Protein AF-A0A0N5CZG4-F1 (afdb_monomer_lite)

pLDDT: mean 77.97, std 14.27, range [40.69, 94.0]

Secondary structure (DSSP, 8-state):
-HHHHHH-GGGS-TT-GGGEE--TT-SS-EE--HHHHHHHHHHHHHHHHHHHHHHHHHHHHHHHH-SS-HHHHHHHHHHHHHHHHHHHHHHHHHHHHHTT-HHHHHHHHHHHHHHHHHHHHHHHHHHHHHTT-TTTHHHH-SS--HHHHHHHHHHHHHHHHHHHHHHHHHHHHHHHHHHHHHHHHHHHHHHHHHHHHHHHHHHHHHHHHHHHHHHHHHHHHHHHHHHTTT-SSSHHHHHHHTTTT-

Sequence (246 aa):
MEVRELVGPERFDAQDSKFMMPFFWKKNPVPAVCSWGIVVCAIEWGFGVALLLLNSLHYIIILCSMTNGTIATVVCIITFLQLSVFFSQKVLFAIAIVEKHVFLLKQQMIFQYVTCVFLLLNAVFTLSADFGGYNEQYLFGENDPLFIRLAALISIIFIIVELYLRLMTKAVYTFMNESKRFRDALINSRWRYRKRVYFSYCSIMQRSLSTLTKLEVSKFSTLSDQSDKRNVTFLYQFFEDTINNS

Structure (mmCIF, N/CA/C/O backbone):
data_AF-A0A0N5CZG4-F1
#
_entry.id   AF-A0A0N5CZG4-F1
#
loop_
_atom_site.group_PDB
_atom_site.id
_atom_site.type_symbol
_atom_site.label_atom_id
_atom_site.label_alt_id
_atom_site.label_comp_id
_atom_site.label_asym_id
_atom_site.label_entity_id
_atom_site.label_seq_id
_atom_site.pdbx_PDB_ins_code
_atom_site.Cartn_x
_atom_site.Cartn_y
_atom_site.Cartn_z
_atom_site.occupancy
_atom_site.B_iso_or_equiv
_atom_site.auth_seq_id
_atom_site.auth_comp_id
_atom_site.auth_asym_id
_atom_site.auth_atom_id
_atom_site.pdbx_PDB_model_num
ATOM 1 N N . MET A 1 1 ? -26.139 -1.733 25.142 1.00 56.81 1 MET A N 1
ATOM 2 C CA . MET A 1 1 ? -27.052 -0.759 24.504 1.00 56.81 1 MET A CA 1
ATOM 3 C C . MET A 1 1 ? -26.372 0.592 24.292 1.00 56.81 1 MET A C 1
ATOM 5 O O . MET A 1 1 ? -26.249 0.966 23.140 1.00 56.81 1 MET A O 1
ATOM 9 N N . GLU A 1 2 ? -25.784 1.236 25.311 1.00 59.72 2 GLU A N 1
ATOM 10 C CA . GLU A 1 2 ? -25.103 2.548 25.146 1.00 59.72 2 GLU A CA 1
ATOM 11 C C . GLU A 1 2 ? -24.001 2.584 24.063 1.00 59.72 2 GLU A C 1
ATOM 13 O O . GLU A 1 2 ? -23.906 3.539 23.304 1.00 59.72 2 GLU A O 1
ATOM 18 N N . VAL A 1 3 ? -23.181 1.533 23.924 1.00 58.06 3 VAL A N 1
ATOM 19 C CA . VAL A 1 3 ? -22.158 1.461 22.854 1.00 58.06 3 VAL A CA 1
ATOM 20 C C . VAL A 1 3 ? -22.803 1.376 21.463 1.00 58.06 3 VAL A C 1
ATOM 22 O O . VAL A 1 3 ? -22.288 1.939 20.503 1.00 58.06 3 VAL A O 1
ATOM 25 N N . ARG A 1 4 ? -23.956 0.704 21.359 1.00 58.28 4 ARG A N 1
ATOM 26 C CA . ARG A 1 4 ? -24.720 0.566 20.110 1.00 58.28 4 ARG A CA 1
ATOM 27 C C . ARG A 1 4 ? -25.341 1.900 19.689 1.00 58.28 4 ARG A C 1
ATOM 29 O O . ARG A 1 4 ? -25.371 2.199 18.503 1.00 58.28 4 ARG A O 1
ATOM 36 N N . GLU A 1 5 ? -25.758 2.714 20.654 1.00 60.81 5 GLU A N 1
ATOM 37 C CA . GLU A 1 5 ? -26.248 4.082 20.434 1.00 60.81 5 GLU A CA 1
ATOM 38 C C . GLU A 1 5 ? -25.116 5.058 20.074 1.00 60.81 5 GLU A C 1
ATOM 40 O O . GLU A 1 5 ? -25.287 5.900 19.200 1.00 60.81 5 GLU A O 1
ATOM 45 N N . LEU A 1 6 ? -23.936 4.923 20.692 1.00 61.41 6 LEU A N 1
ATOM 46 C CA . LEU A 1 6 ? -22.777 5.794 20.437 1.00 61.41 6 LEU A CA 1
ATOM 47 C C . LEU A 1 6 ? -22.101 5.545 19.078 1.00 61.41 6 LEU A C 1
ATOM 49 O O . LEU A 1 6 ? -21.498 6.457 18.510 1.00 61.41 6 LEU A O 1
ATOM 53 N N . VAL A 1 7 ? -22.152 4.309 18.577 1.00 58.97 7 VAL A N 1
ATOM 54 C CA . VAL A 1 7 ? -21.478 3.894 17.333 1.00 58.97 7 VAL A CA 1
ATOM 55 C C . VAL A 1 7 ? -22.456 3.808 16.152 1.00 58.97 7 VAL A C 1
ATOM 57 O O . VAL A 1 7 ? -22.041 3.962 15.005 1.00 58.97 7 VAL A O 1
ATOM 60 N N . GLY A 1 8 ? -23.754 3.649 16.424 1.00 59.31 8 GLY A N 1
ATOM 61 C CA . GLY A 1 8 ? -24.804 3.465 15.425 1.00 59.31 8 GLY A CA 1
ATOM 62 C C . GLY A 1 8 ? -25.029 1.981 15.085 1.00 59.31 8 GLY A C 1
ATOM 63 O O . GLY A 1 8 ? -24.067 1.211 15.008 1.00 59.31 8 GLY A O 1
ATOM 64 N N . PRO A 1 9 ? -26.286 1.544 14.876 1.00 57.56 9 PRO A N 1
ATOM 65 C CA . PRO A 1 9 ? -26.628 0.132 14.684 1.00 57.56 9 PRO A CA 1
ATOM 66 C C . PRO A 1 9 ? -26.090 -0.461 13.370 1.00 57.56 9 PRO A C 1
ATOM 68 O O . PRO A 1 9 ? -25.741 -1.637 13.346 1.00 57.56 9 PRO A O 1
ATOM 71 N N . GLU A 1 10 ? -25.937 0.352 12.321 1.00 59.09 10 GLU A N 1
ATOM 72 C CA . GLU A 1 10 ? -25.464 -0.051 10.980 1.00 59.09 10 GLU A CA 1
ATOM 73 C C . GLU A 1 10 ? -23.978 -0.452 10.921 1.00 59.09 10 GLU A C 1
ATOM 75 O O . GLU A 1 10 ? -23.460 -0.886 9.893 1.00 59.09 10 GLU A O 1
ATOM 80 N N . ARG A 1 11 ? -23.236 -0.265 12.015 1.00 60.31 11 ARG A N 1
ATOM 81 C CA . ARG A 1 11 ? -21.801 -0.589 12.093 1.00 60.31 11 ARG A CA 1
ATOM 82 C C . ARG A 1 11 ? -21.520 -1.918 12.790 1.00 60.31 11 ARG A C 1
ATOM 84 O O . ARG A 1 11 ? -20.364 -2.309 12.889 1.00 60.31 11 ARG A O 1
ATOM 91 N N . PHE A 1 12 ? -22.568 -2.600 13.254 1.00 57.16 12 PHE A N 1
ATOM 92 C CA . PHE A 1 12 ? -22.492 -3.928 13.868 1.00 57.16 12 PHE A CA 1
ATOM 93 C C . PHE A 1 12 ? -22.825 -5.064 12.898 1.00 57.16 12 PHE A C 1
ATOM 95 O O . PHE A 1 12 ? -22.719 -6.226 13.288 1.00 57.16 12 PHE A O 1
ATOM 102 N N . ASP A 1 13 ? -23.227 -4.754 11.663 1.00 64.38 13 ASP A N 1
ATOM 103 C CA . ASP A 1 13 ? -23.462 -5.781 10.658 1.00 64.38 13 ASP A CA 1
ATOM 104 C C . ASP A 1 13 ? -22.128 -6.250 10.068 1.00 64.38 13 ASP A C 1
ATOM 106 O O . ASP A 1 13 ? -21.472 -5.553 9.289 1.00 64.38 13 ASP A O 1
ATOM 110 N N . ALA A 1 14 ? -21.712 -7.446 10.482 1.00 61.50 14 ALA A N 1
ATOM 111 C CA . ALA A 1 14 ? -20.505 -8.093 9.992 1.00 61.50 14 ALA A CA 1
ATOM 112 C C . ALA A 1 14 ? -20.615 -8.510 8.518 1.00 61.50 14 ALA A C 1
ATOM 114 O O . ALA A 1 14 ? -19.590 -8.860 7.940 1.00 61.50 14 ALA A O 1
ATOM 115 N N . GLN A 1 15 ? -21.814 -8.486 7.919 1.00 67.06 15 GLN A N 1
ATOM 116 C CA . GLN A 1 15 ? -22.037 -8.775 6.501 1.00 67.06 15 GLN A CA 1
ATOM 117 C C . GLN A 1 15 ? -22.067 -7.530 5.614 1.00 67.06 15 GLN A C 1
ATOM 119 O O . GLN A 1 15 ? -22.241 -7.653 4.400 1.00 67.06 15 GLN A O 1
ATOM 124 N N . ASP A 1 16 ? -21.859 -6.338 6.178 1.00 72.44 16 ASP A N 1
ATOM 125 C CA . ASP A 1 16 ? -21.834 -5.126 5.374 1.00 72.44 16 ASP A CA 1
ATOM 126 C C . ASP A 1 16 ? -20.696 -5.189 4.339 1.00 72.44 16 ASP A C 1
ATOM 128 O O . ASP A 1 16 ? -19.520 -5.392 4.662 1.00 72.44 16 ASP A O 1
ATOM 132 N N . SER A 1 17 ? -21.065 -4.971 3.076 1.00 71.50 17 SER A N 1
ATOM 133 C CA . SER A 1 17 ? -20.173 -4.911 1.917 1.00 71.50 17 SER A CA 1
ATOM 134 C C . SER A 1 17 ? -18.945 -4.014 2.123 1.00 71.50 17 SER A C 1
ATOM 136 O O . SER A 1 17 ? -17.887 -4.284 1.556 1.00 71.50 17 SER A O 1
ATOM 138 N N . LYS A 1 18 ? -19.033 -2.985 2.979 1.00 73.88 18 LYS A N 1
ATOM 139 C CA . LYS A 1 18 ? -17.911 -2.077 3.284 1.00 73.88 18 LYS A CA 1
ATOM 140 C C . LYS A 1 18 ? -16.741 -2.742 4.019 1.00 73.88 18 LYS A C 1
ATOM 142 O O . LYS A 1 18 ? -15.624 -2.227 3.972 1.00 73.88 18 LYS A O 1
ATOM 147 N N . PHE A 1 19 ? -16.990 -3.855 4.709 1.00 71.81 19 PHE A N 1
ATOM 148 C CA . PHE A 1 19 ? -15.975 -4.631 5.432 1.00 71.81 19 PHE A CA 1
ATOM 149 C C . PHE A 1 19 ? -15.540 -5.882 4.674 1.00 71.81 19 PHE A C 1
ATOM 151 O O . PHE A 1 19 ? -14.740 -6.666 5.184 1.00 71.81 19 PHE A O 1
ATOM 158 N N . MET A 1 20 ? -16.060 -6.069 3.466 1.00 79.62 20 MET A N 1
ATOM 159 C CA . MET A 1 20 ? -15.845 -7.253 2.661 1.00 79.62 20 MET A CA 1
ATOM 160 C C . MET A 1 20 ? -14.803 -6.997 1.579 1.00 79.62 20 MET A C 1
ATOM 162 O O . MET A 1 20 ? -14.865 -6.024 0.831 1.00 79.62 20 MET A O 1
ATOM 166 N N . MET A 1 21 ? -13.834 -7.901 1.495 1.00 77.75 21 MET A N 1
ATOM 167 C CA . MET A 1 21 ? -12.797 -7.906 0.474 1.00 77.75 21 MET A CA 1
ATOM 168 C C . MET A 1 21 ? -13.253 -8.717 -0.745 1.00 77.75 21 MET A C 1
ATOM 170 O O . MET A 1 21 ? -13.592 -9.899 -0.590 1.00 77.75 21 MET A O 1
ATOM 174 N N . PRO A 1 22 ? -13.257 -8.122 -1.952 1.00 76.12 22 PRO A N 1
ATOM 175 C CA . PRO A 1 22 ? -13.669 -8.811 -3.167 1.00 76.12 22 PRO A CA 1
ATOM 176 C C . PRO A 1 22 ? -12.524 -9.674 -3.703 1.00 76.12 22 PRO A C 1
ATOM 178 O O . PRO A 1 22 ? -11.611 -9.172 -4.347 1.00 76.12 22 PRO A O 1
ATOM 181 N N . PHE A 1 23 ? -12.564 -10.981 -3.453 1.00 79.31 23 PHE A N 1
ATOM 182 C CA . PHE A 1 23 ? -11.613 -11.925 -4.042 1.00 79.31 23 PHE A CA 1
ATOM 183 C C . PHE A 1 23 ? -12.178 -12.519 -5.328 1.00 79.31 23 PHE A C 1
ATOM 185 O O . PHE A 1 23 ? -13.185 -13.218 -5.283 1.00 79.31 23 PHE A O 1
ATOM 192 N N . PHE A 1 24 ? -11.504 -12.321 -6.463 1.00 76.62 24 PHE A N 1
ATOM 193 C CA . PHE A 1 24 ? -11.981 -12.840 -7.754 1.00 76.62 24 PHE A CA 1
ATOM 194 C C . PHE A 1 24 ? -12.090 -14.373 -7.807 1.00 76.62 24 PHE A C 1
ATOM 196 O O . PHE A 1 24 ? -12.881 -14.911 -8.573 1.00 76.62 24 PHE A O 1
ATOM 203 N N . TRP A 1 25 ? -11.320 -15.084 -6.979 1.00 75.75 25 TRP A N 1
ATOM 204 C CA . TRP A 1 25 ? -11.293 -16.550 -6.931 1.00 75.75 25 TRP A CA 1
ATOM 205 C C . TRP A 1 25 ? -12.166 -17.161 -5.823 1.00 75.75 25 TRP A C 1
ATOM 207 O O . TRP A 1 25 ? -12.147 -18.378 -5.631 1.00 75.75 25 TRP A O 1
ATOM 217 N N . LYS A 1 26 ? -12.918 -16.355 -5.058 1.00 78.75 26 LYS A N 1
ATOM 218 C CA . LYS A 1 26 ? -13.853 -16.856 -4.037 1.00 78.75 26 LYS A CA 1
ATOM 219 C C . LYS A 1 26 ? -15.259 -16.335 -4.291 1.00 78.75 26 LYS A C 1
ATOM 221 O O . LYS A 1 26 ? -15.471 -15.148 -4.483 1.00 78.75 26 LYS A O 1
ATOM 226 N N . LYS A 1 27 ? -16.234 -17.244 -4.204 1.00 73.88 27 LYS A N 1
ATOM 227 C CA . LYS A 1 27 ? -17.659 -16.925 -4.372 1.00 73.88 27 LYS A CA 1
ATOM 228 C C . LYS A 1 27 ? -18.223 -16.104 -3.205 1.00 73.88 27 LYS A C 1
ATOM 230 O O . LYS A 1 27 ? -19.146 -15.327 -3.402 1.00 73.88 27 LYS A O 1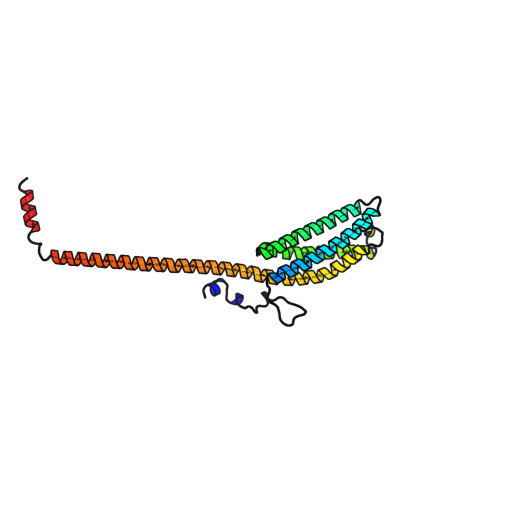
ATOM 235 N N . ASN A 1 28 ? -17.646 -16.269 -2.012 1.00 77.19 28 ASN A N 1
ATOM 236 C CA . ASN A 1 28 ? -18.038 -15.539 -0.811 1.00 77.19 28 ASN A CA 1
ATOM 237 C C . ASN A 1 28 ? -16.989 -14.473 -0.468 1.00 77.19 28 ASN A C 1
ATOM 239 O O . ASN A 1 28 ? -15.791 -14.788 -0.477 1.00 77.19 28 ASN A O 1
ATOM 243 N N . PRO A 1 29 ? -17.415 -13.246 -0.125 1.00 72.94 29 PRO A N 1
ATOM 244 C CA . PRO A 1 29 ? -16.505 -12.209 0.326 1.00 72.94 29 PRO A CA 1
ATOM 245 C C . PRO A 1 29 ? -15.834 -12.595 1.649 1.00 72.94 29 PRO A C 1
ATOM 247 O O . PRO A 1 29 ? -16.418 -13.277 2.492 1.00 72.94 29 PRO A O 1
ATOM 250 N N . VAL A 1 30 ? -14.590 -12.155 1.827 1.00 80.25 30 VAL A N 1
ATOM 251 C CA . VAL A 1 30 ? -13.806 -12.409 3.045 1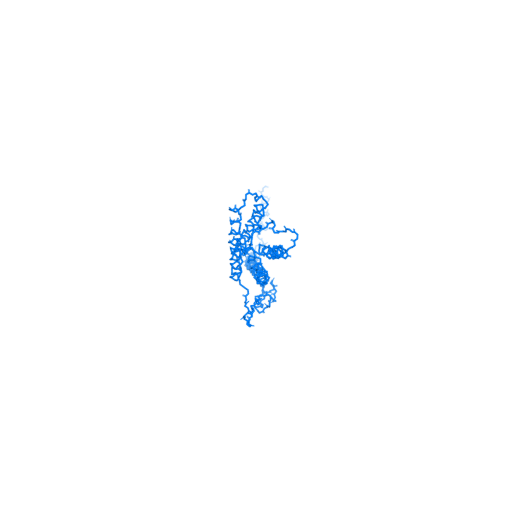.00 80.25 30 VAL A CA 1
ATOM 252 C C . VAL A 1 30 ? -13.766 -11.123 3.872 1.00 80.25 30 VAL A C 1
ATOM 254 O O . VAL A 1 30 ? -13.566 -10.054 3.295 1.00 80.25 30 VAL A O 1
ATOM 257 N N . PRO A 1 31 ? -13.921 -11.184 5.204 1.00 80.38 31 PRO A N 1
ATOM 258 C CA . PRO A 1 31 ? -13.852 -9.993 6.038 1.00 80.38 31 PRO A CA 1
ATOM 259 C C . PRO A 1 31 ? -12.454 -9.362 6.007 1.00 80.38 31 PRO A C 1
ATOM 261 O O . PRO A 1 31 ? -11.429 -10.052 6.063 1.00 80.38 31 PRO A O 1
ATOM 264 N N . ALA A 1 32 ? -12.417 -8.034 5.952 1.00 80.62 32 ALA A N 1
ATOM 265 C CA . ALA A 1 32 ? -11.194 -7.255 6.028 1.00 80.62 32 ALA A CA 1
ATOM 266 C C . ALA A 1 32 ? -10.564 -7.389 7.421 1.00 80.62 32 ALA A C 1
ATOM 268 O O . ALA A 1 32 ? -11.199 -7.134 8.441 1.00 80.62 32 ALA A O 1
ATOM 269 N N . VAL A 1 33 ? -9.286 -7.764 7.461 1.00 81.44 33 VAL A N 1
ATOM 270 C CA . VAL A 1 33 ? -8.493 -7.875 8.692 1.00 81.44 33 VAL A CA 1
ATOM 271 C C . VAL A 1 33 ? -7.112 -7.263 8.485 1.00 81.44 33 VAL A C 1
ATOM 273 O O . VAL A 1 33 ? -6.624 -7.167 7.360 1.00 81.44 33 VAL A O 1
ATOM 276 N N . CYS A 1 34 ? -6.451 -6.858 9.573 1.00 81.25 34 CYS A N 1
ATOM 277 C CA . CYS A 1 34 ? -5.123 -6.237 9.506 1.00 81.25 34 CYS A CA 1
ATOM 278 C C . CYS A 1 34 ? -4.061 -7.147 8.863 1.00 81.25 34 CYS A C 1
ATOM 280 O O . CYS A 1 34 ? -3.153 -6.639 8.211 1.00 81.25 34 CYS A O 1
ATOM 282 N N . SER A 1 35 ? -4.184 -8.474 8.995 1.00 86.50 35 SER A N 1
ATOM 283 C CA . SER A 1 35 ? -3.263 -9.427 8.361 1.00 86.50 35 SER A CA 1
ATOM 284 C C . SER A 1 35 ? -3.273 -9.316 6.836 1.00 86.50 35 SER A C 1
ATOM 286 O O . SER A 1 35 ? -2.213 -9.399 6.222 1.00 86.50 35 SER A O 1
ATOM 288 N N . TRP A 1 36 ? -4.425 -9.030 6.221 1.00 87.06 36 TRP A N 1
ATOM 289 C CA . TRP A 1 36 ? -4.494 -8.769 4.782 1.00 87.06 36 TRP A CA 1
ATOM 290 C C . TRP A 1 36 ? -3.723 -7.513 4.383 1.00 87.06 36 TRP A C 1
ATOM 292 O O . TRP A 1 36 ? -3.089 -7.513 3.335 1.00 87.06 36 TRP A O 1
ATOM 302 N N . GLY A 1 37 ? -3.700 -6.476 5.226 1.00 86.81 37 GLY A N 1
ATOM 303 C CA . GLY A 1 37 ? -2.865 -5.295 4.990 1.00 86.81 37 GLY A CA 1
ATOM 304 C C . GLY A 1 37 ? -1.373 -5.637 4.913 1.00 86.81 37 GLY A C 1
ATOM 305 O O . GLY A 1 37 ? -0.670 -5.114 4.053 1.00 86.81 37 GLY A O 1
ATOM 306 N N . ILE A 1 38 ? -0.899 -6.557 5.762 1.00 90.69 38 ILE A N 1
ATOM 307 C CA . ILE A 1 38 ? 0.497 -7.030 5.746 1.00 90.69 38 ILE A CA 1
ATOM 308 C C . ILE A 1 38 ? 0.779 -7.815 4.463 1.00 90.69 38 ILE A C 1
ATOM 310 O O . ILE A 1 38 ? 1.814 -7.608 3.837 1.00 90.69 38 ILE A O 1
ATOM 314 N N . VAL A 1 39 ? -0.152 -8.677 4.042 1.00 91.12 39 VAL A N 1
ATOM 315 C CA . VAL A 1 39 ? -0.029 -9.432 2.785 1.00 91.12 39 VAL A CA 1
ATOM 316 C C . VAL A 1 39 ? 0.053 -8.486 1.587 1.00 91.12 39 VAL A C 1
ATOM 318 O O . VAL A 1 39 ? 0.940 -8.647 0.754 1.00 91.12 39 VAL A O 1
ATOM 321 N N . VAL A 1 40 ? -0.814 -7.470 1.525 1.00 91.12 40 VAL A N 1
ATOM 322 C CA . VAL A 1 40 ? -0.758 -6.435 0.481 1.00 91.12 40 VAL A CA 1
ATOM 323 C C . VAL A 1 40 ? 0.605 -5.740 0.499 1.00 91.12 40 VAL A C 1
ATOM 325 O O . VAL A 1 40 ? 1.271 -5.685 -0.530 1.00 91.12 40 VAL A O 1
ATOM 328 N N . CYS A 1 41 ? 1.070 -5.300 1.673 1.00 91.88 41 CYS A N 1
ATOM 329 C CA . CYS A 1 41 ? 2.384 -4.672 1.821 1.00 91.88 41 CYS A CA 1
ATOM 330 C C . CYS A 1 41 ? 3.528 -5.574 1.327 1.00 91.88 41 CYS A C 1
ATOM 332 O O . CYS A 1 41 ? 4.456 -5.084 0.688 1.00 91.88 41 CYS A O 1
ATOM 334 N N . ALA A 1 42 ? 3.473 -6.878 1.608 1.00 92.88 42 ALA A N 1
ATOM 335 C CA . ALA A 1 42 ? 4.495 -7.836 1.197 1.00 92.88 42 ALA A CA 1
ATOM 336 C C . ALA A 1 42 ? 4.523 -8.045 -0.325 1.00 92.88 42 ALA A C 1
ATOM 338 O O . ALA A 1 42 ? 5.605 -8.105 -0.908 1.00 92.88 42 ALA A O 1
ATOM 339 N N . ILE A 1 43 ? 3.354 -8.108 -0.975 1.00 92.69 43 ILE A N 1
ATOM 340 C CA . ILE A 1 43 ? 3.251 -8.216 -2.440 1.00 92.69 43 ILE A CA 1
ATOM 341 C C . ILE A 1 43 ? 3.853 -6.973 -3.103 1.00 92.69 43 ILE A C 1
ATOM 343 O O . ILE A 1 43 ? 4.687 -7.088 -4.001 1.00 92.69 43 ILE A O 1
ATOM 347 N N . GLU A 1 44 ? 3.478 -5.783 -2.630 1.00 91.94 44 GLU A N 1
ATOM 348 C CA . GLU A 1 44 ? 3.994 -4.519 -3.163 1.00 91.94 44 GLU A CA 1
ATOM 349 C C . GLU A 1 44 ? 5.502 -4.369 -2.935 1.00 91.94 44 GLU A C 1
ATOM 351 O O . GLU A 1 44 ? 6.225 -3.870 -3.798 1.00 91.94 44 GLU A O 1
ATOM 356 N N . TRP A 1 45 ? 5.991 -4.808 -1.773 1.00 94.00 45 TRP A N 1
ATOM 357 C CA . TRP A 1 45 ? 7.417 -4.813 -1.468 1.00 94.00 45 TRP A CA 1
ATOM 358 C C . TRP A 1 45 ? 8.183 -5.768 -2.390 1.00 94.00 45 TRP A C 1
ATOM 360 O O . TRP A 1 45 ? 9.201 -5.374 -2.956 1.00 94.00 45 TRP A O 1
ATOM 370 N N . GLY A 1 46 ? 7.664 -6.981 -2.610 1.00 92.62 46 GLY A N 1
ATOM 371 C CA . GLY A 1 46 ? 8.255 -7.958 -3.528 1.00 92.62 46 GLY A CA 1
ATOM 372 C C . GLY A 1 46 ? 8.346 -7.438 -4.963 1.00 92.62 46 GLY A C 1
ATOM 373 O O . GLY A 1 46 ? 9.367 -7.618 -5.626 1.00 92.62 46 GLY A O 1
ATOM 374 N N . PHE A 1 47 ? 7.326 -6.713 -5.421 1.00 90.81 47 PHE A N 1
ATOM 375 C CA . PHE A 1 47 ? 7.371 -6.041 -6.716 1.00 90.81 47 PHE A CA 1
ATOM 376 C C . PHE A 1 47 ? 8.447 -4.948 -6.782 1.00 90.81 47 PHE A C 1
ATOM 378 O O . PHE A 1 47 ? 9.208 -4.885 -7.749 1.00 90.81 47 PHE A O 1
ATOM 385 N N . GLY A 1 48 ? 8.561 -4.122 -5.738 1.00 90.31 48 GLY A N 1
ATOM 386 C CA . GLY A 1 48 ? 9.626 -3.122 -5.643 1.00 90.31 48 GLY A CA 1
ATOM 387 C C . GLY A 1 48 ? 11.021 -3.743 -5.727 1.00 90.31 48 GLY A C 1
ATOM 388 O O . GLY A 1 48 ? 11.892 -3.205 -6.408 1.00 90.31 48 GLY A O 1
ATOM 389 N N . VAL A 1 49 ? 11.227 -4.903 -5.092 1.00 92.75 49 VAL A N 1
ATOM 390 C CA . VAL A 1 49 ? 12.491 -5.656 -5.175 1.00 92.75 49 VAL A CA 1
ATOM 391 C C . VAL A 1 49 ? 12.748 -6.155 -6.596 1.00 92.75 49 VAL A C 1
ATOM 393 O O . VAL A 1 49 ? 13.861 -6.004 -7.095 1.00 92.75 49 VAL A O 1
ATOM 396 N N . ALA A 1 50 ? 11.734 -6.692 -7.280 1.00 91.06 50 ALA A N 1
ATOM 39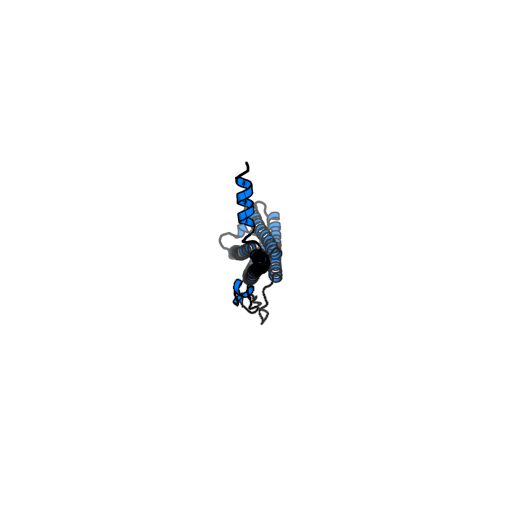7 C CA . ALA A 1 50 ? 11.875 -7.135 -8.667 1.00 91.06 50 ALA A CA 1
ATOM 398 C C . ALA A 1 50 ? 12.271 -5.978 -9.604 1.00 91.06 50 ALA A C 1
ATOM 400 O O . ALA A 1 50 ? 13.196 -6.123 -10.405 1.00 91.06 50 ALA A O 1
ATOM 401 N N . LEU A 1 51 ? 11.634 -4.808 -9.466 1.00 89.06 51 LEU A N 1
ATOM 402 C CA . LEU A 1 51 ? 12.005 -3.616 -10.234 1.00 89.06 51 LEU A CA 1
ATOM 403 C C . LEU A 1 51 ? 13.405 -3.107 -9.894 1.00 89.06 51 LEU A C 1
ATOM 405 O O . LEU A 1 51 ? 14.130 -2.687 -10.795 1.00 89.06 51 LEU A O 1
ATOM 409 N N . LEU A 1 52 ? 13.798 -3.138 -8.620 1.00 90.75 52 LEU A N 1
ATOM 410 C CA . LEU A 1 52 ? 15.145 -2.756 -8.203 1.00 90.75 52 LEU A CA 1
ATOM 411 C C . LEU A 1 52 ? 16.198 -3.660 -8.858 1.00 90.75 52 LEU A C 1
ATOM 413 O O . LEU A 1 52 ? 17.193 -3.160 -9.381 1.00 90.75 52 LEU A O 1
ATOM 417 N N . LEU A 1 53 ? 15.966 -4.975 -8.878 1.00 90.62 53 LEU A N 1
ATOM 418 C CA . LEU A 1 53 ? 16.867 -5.938 -9.515 1.00 90.62 53 LEU A CA 1
ATOM 419 C C . LEU A 1 53 ? 16.994 -5.691 -11.023 1.00 90.62 53 LEU A C 1
ATOM 421 O O . LEU A 1 53 ? 18.106 -5.608 -11.533 1.00 90.62 53 LEU A O 1
ATOM 425 N N . LEU A 1 54 ? 15.880 -5.509 -11.733 1.00 88.88 54 LEU A N 1
ATOM 426 C CA . LEU A 1 54 ? 15.913 -5.269 -13.180 1.00 88.88 54 LEU A CA 1
ATOM 427 C C . LEU A 1 54 ? 16.597 -3.947 -13.543 1.00 88.88 54 LEU A C 1
ATOM 429 O O . LEU A 1 54 ? 17.442 -3.925 -14.435 1.00 88.88 54 LEU A O 1
ATOM 433 N N . ASN A 1 55 ? 16.281 -2.861 -12.829 1.00 86.69 55 ASN A N 1
ATOM 434 C CA . ASN A 1 55 ? 16.911 -1.561 -13.071 1.00 86.69 55 ASN A CA 1
ATOM 435 C C . ASN A 1 55 ? 18.404 -1.581 -12.720 1.00 86.69 55 ASN A C 1
ATOM 437 O O . ASN A 1 55 ? 19.216 -1.058 -13.477 1.00 86.69 55 ASN A O 1
ATOM 441 N N . SER A 1 56 ? 18.789 -2.212 -11.607 1.00 86.94 56 SER A N 1
ATOM 442 C CA . SER A 1 56 ? 20.203 -2.309 -11.221 1.00 86.94 56 SER A CA 1
ATOM 443 C C . SER A 1 56 ? 21.026 -3.111 -12.227 1.00 86.94 56 SER A C 1
ATOM 445 O O . SER A 1 56 ? 22.081 -2.636 -12.639 1.00 86.94 56 SER A O 1
ATOM 447 N N . LEU A 1 57 ? 20.532 -4.265 -12.690 1.00 87.88 57 LEU A N 1
ATOM 448 C CA . LEU A 1 57 ? 21.203 -5.045 -13.734 1.00 87.88 57 LEU A CA 1
ATOM 449 C C . LEU A 1 57 ? 21.357 -4.240 -15.027 1.00 87.88 57 LEU A C 1
ATOM 451 O O . LEU A 1 57 ? 22.445 -4.210 -15.601 1.00 87.88 57 LEU A O 1
ATOM 455 N N . HIS A 1 58 ? 20.298 -3.542 -15.447 1.00 86.06 58 HIS A N 1
ATOM 456 C CA . HIS A 1 58 ? 20.327 -2.705 -16.644 1.00 86.06 58 HIS A CA 1
ATOM 457 C C . HIS A 1 58 ? 21.390 -1.601 -16.561 1.00 86.06 58 HIS A C 1
ATOM 459 O O . HIS A 1 58 ? 22.246 -1.488 -17.439 1.00 86.06 58 HIS A O 1
ATOM 465 N N . TYR A 1 59 ? 21.385 -0.814 -15.481 1.00 83.50 59 TYR A N 1
ATOM 466 C CA . TYR A 1 59 ? 22.320 0.302 -15.344 1.00 83.50 59 TYR A CA 1
ATOM 467 C C . TYR A 1 59 ? 23.763 -0.144 -15.092 1.00 83.50 59 TYR A C 1
ATOM 469 O O . TYR A 1 59 ? 24.672 0.548 -15.540 1.00 83.50 59 TYR A O 1
ATOM 477 N N . ILE A 1 60 ? 24.005 -1.292 -14.446 1.00 84.00 60 ILE A N 1
ATOM 478 C CA . ILE A 1 60 ? 25.364 -1.846 -14.305 1.00 84.00 60 ILE A CA 1
ATOM 479 C C . ILE A 1 60 ? 25.950 -2.176 -15.683 1.00 84.00 60 ILE A C 1
ATOM 481 O O . ILE A 1 60 ? 27.073 -1.772 -15.980 1.00 84.00 60 ILE A O 1
ATOM 485 N N . ILE A 1 61 ? 25.183 -2.858 -16.541 1.00 83.19 61 ILE A N 1
ATOM 486 C CA . ILE A 1 61 ? 25.634 -3.230 -17.891 1.00 83.19 61 ILE A CA 1
ATOM 487 C C . ILE A 1 61 ? 25.951 -1.975 -18.717 1.00 83.19 61 ILE A C 1
ATOM 489 O O . ILE A 1 61 ? 26.996 -1.908 -19.366 1.00 83.19 61 ILE A O 1
ATOM 493 N N . ILE A 1 62 ? 25.090 -0.957 -18.651 1.00 79.12 62 ILE A N 1
ATOM 494 C CA . ILE A 1 62 ? 25.288 0.296 -19.391 1.00 79.12 62 ILE A CA 1
ATOM 495 C C . ILE A 1 62 ? 26.478 1.097 -18.868 1.00 79.12 62 ILE A C 1
ATOM 497 O O . ILE A 1 62 ? 27.301 1.545 -19.665 1.00 79.12 62 ILE A O 1
ATOM 501 N N . LEU A 1 63 ? 26.607 1.266 -17.550 1.00 77.88 63 LEU A N 1
ATOM 502 C CA . LEU A 1 63 ? 27.706 2.037 -16.960 1.00 77.88 63 LEU A CA 1
ATOM 503 C C . LEU A 1 63 ? 29.071 1.392 -17.228 1.00 77.88 63 LEU A C 1
ATOM 505 O O . LEU A 1 63 ? 30.051 2.110 -17.403 1.00 77.88 63 LEU A O 1
ATOM 509 N N . CYS A 1 64 ? 29.142 0.062 -17.317 1.00 77.81 64 CYS A N 1
ATOM 510 C CA . CYS A 1 64 ? 30.364 -0.636 -17.719 1.00 77.81 64 CYS A CA 1
ATOM 511 C C . CYS A 1 64 ? 30.685 -0.498 -19.218 1.00 77.81 64 CYS A C 1
ATOM 513 O O . CYS A 1 64 ? 31.841 -0.665 -19.600 1.00 77.81 64 CYS A O 1
ATOM 515 N N . SER A 1 65 ? 29.691 -0.214 -20.065 1.00 73.06 65 SER A N 1
ATOM 516 C CA . SER A 1 65 ? 29.842 -0.197 -21.525 1.00 73.06 65 SER A CA 1
ATOM 517 C C . SER A 1 65 ? 30.044 1.200 -22.127 1.00 73.06 65 SER A C 1
ATOM 519 O O . SER A 1 65 ? 30.438 1.285 -23.290 1.00 73.06 65 SER A O 1
ATOM 521 N N . MET A 1 66 ? 29.753 2.289 -21.404 1.00 66.38 66 MET A N 1
ATOM 522 C CA . MET A 1 66 ? 29.732 3.645 -21.976 1.00 66.38 66 MET A CA 1
ATOM 523 C C . MET A 1 66 ? 30.877 4.542 -21.491 1.00 66.38 66 MET A C 1
ATOM 525 O O . MET A 1 66 ? 31.117 4.679 -20.297 1.00 66.38 66 MET A O 1
ATOM 529 N N . THR A 1 67 ? 31.526 5.241 -22.428 1.00 60.19 67 THR A N 1
ATOM 530 C CA . THR A 1 67 ? 32.636 6.180 -22.168 1.00 60.19 67 THR A CA 1
ATOM 531 C C . THR A 1 67 ? 32.180 7.599 -21.789 1.00 60.19 67 THR A C 1
ATOM 533 O O . THR A 1 67 ? 32.884 8.266 -21.044 1.00 60.19 67 THR A O 1
ATOM 536 N N . ASN A 1 68 ? 31.000 8.055 -22.242 1.00 63.88 68 ASN A N 1
ATOM 537 C CA . ASN A 1 68 ? 30.437 9.396 -21.974 1.00 63.88 68 ASN A CA 1
ATOM 538 C C . ASN A 1 68 ? 28.960 9.315 -21.521 1.00 63.88 68 ASN A C 1
ATOM 540 O O . ASN A 1 68 ? 28.053 9.782 -22.205 1.00 63.88 68 ASN A O 1
ATOM 544 N N . GLY A 1 69 ? 28.707 8.682 -20.372 1.00 64.19 69 GLY A N 1
ATOM 545 C CA . GLY A 1 69 ? 27.361 8.321 -19.894 1.00 64.19 69 GLY A CA 1
ATOM 546 C C . GLY A 1 69 ? 26.687 9.298 -18.917 1.00 64.19 69 GLY A C 1
ATOM 547 O O . GLY A 1 69 ? 25.958 8.846 -18.032 1.00 64.19 69 GLY A O 1
ATOM 548 N N . THR A 1 70 ? 26.921 10.613 -19.003 1.00 74.81 70 THR A N 1
ATOM 549 C CA . THR A 1 70 ? 26.408 11.577 -18.000 1.00 74.81 70 THR A CA 1
ATOM 550 C C . THR A 1 70 ? 24.880 11.572 -17.887 1.00 74.81 70 THR A C 1
ATOM 552 O O . THR A 1 70 ? 24.355 11.556 -16.776 1.00 74.81 70 THR A O 1
ATOM 555 N N . ILE A 1 71 ? 24.157 11.501 -19.008 1.00 77.31 71 ILE A N 1
ATOM 556 C CA . ILE A 1 71 ? 22.683 11.491 -19.025 1.00 77.31 71 ILE A CA 1
ATOM 557 C C . ILE A 1 71 ? 22.123 10.180 -18.453 1.00 77.31 71 ILE A C 1
ATOM 559 O O . ILE A 1 71 ? 21.293 10.224 -17.547 1.00 77.31 71 ILE A O 1
ATOM 563 N N . ALA A 1 72 ? 22.635 9.022 -18.881 1.00 77.06 72 ALA A N 1
ATOM 564 C CA . ALA A 1 72 ? 22.226 7.722 -18.340 1.00 77.06 72 ALA A CA 1
ATOM 565 C C . ALA A 1 72 ? 22.508 7.604 -16.828 1.00 77.06 72 ALA A C 1
ATOM 567 O O . ALA A 1 72 ? 21.706 7.041 -16.084 1.00 77.06 72 ALA A O 1
ATOM 568 N N . THR A 1 73 ? 23.606 8.199 -16.348 1.00 80.62 73 THR A N 1
ATOM 569 C CA . THR A 1 73 ? 23.936 8.253 -14.913 1.00 80.62 73 THR A CA 1
ATOM 570 C C . THR A 1 73 ? 22.929 9.101 -14.132 1.00 80.62 73 THR A C 1
ATOM 572 O O . THR A 1 73 ? 22.503 8.707 -13.048 1.00 80.62 73 THR A O 1
ATOM 575 N N . VAL A 1 74 ? 22.494 10.240 -14.680 1.00 84.25 74 VAL A N 1
ATOM 576 C CA . VAL A 1 74 ? 21.458 11.079 -14.052 1.00 84.25 74 VAL A CA 1
ATOM 577 C C . VAL A 1 74 ? 20.123 10.333 -13.977 1.00 84.25 74 VAL A C 1
ATOM 579 O O . VAL A 1 74 ? 19.502 10.307 -12.914 1.00 84.25 74 VAL A O 1
ATOM 582 N N . VAL A 1 75 ? 19.702 9.671 -15.059 1.00 83.75 75 VAL A N 1
ATOM 583 C CA . VAL A 1 75 ? 18.465 8.866 -15.078 1.00 83.75 75 VAL A CA 1
ATOM 584 C C . VAL A 1 75 ? 18.556 7.702 -14.080 1.00 83.75 75 VAL A C 1
ATOM 586 O O . VAL A 1 75 ? 17.619 7.455 -13.319 1.00 83.75 75 VAL A O 1
ATOM 589 N N . CYS A 1 76 ? 19.711 7.043 -13.993 1.00 85.50 76 CYS A N 1
ATOM 590 C CA . CYS A 1 76 ? 20.004 6.016 -12.995 1.00 85.50 76 CYS A CA 1
ATOM 591 C C . CYS A 1 76 ? 19.827 6.540 -11.554 1.00 85.50 76 CYS A C 1
ATOM 593 O O . CYS A 1 76 ? 19.098 5.948 -10.758 1.00 85.50 76 CYS A O 1
ATOM 595 N N . ILE A 1 77 ? 20.396 7.703 -11.221 1.00 88.38 77 ILE A N 1
ATOM 596 C CA . ILE A 1 77 ? 20.242 8.308 -9.886 1.00 88.38 77 ILE A CA 1
ATOM 597 C C . ILE A 1 77 ? 18.772 8.638 -9.589 1.00 88.38 77 ILE A C 1
ATOM 599 O O . ILE A 1 77 ? 18.287 8.346 -8.494 1.00 88.38 77 ILE A O 1
ATOM 603 N N . ILE A 1 78 ? 18.047 9.211 -10.555 1.00 89.50 78 ILE A N 1
ATOM 604 C CA . ILE A 1 78 ? 16.625 9.555 -10.394 1.00 89.50 78 ILE A CA 1
ATOM 605 C C . ILE A 1 78 ? 15.781 8.295 -10.164 1.00 89.50 78 ILE A C 1
ATOM 607 O O . ILE A 1 78 ? 14.943 8.273 -9.260 1.00 89.50 78 ILE A O 1
ATOM 611 N N . THR A 1 79 ? 16.015 7.227 -10.930 1.00 87.06 79 THR A N 1
ATOM 612 C CA . THR A 1 79 ? 15.276 5.962 -10.777 1.00 87.06 79 THR A CA 1
ATOM 613 C C . THR A 1 79 ? 15.566 5.282 -9.437 1.00 87.06 79 THR A C 1
ATOM 615 O O . THR A 1 79 ? 14.631 4.835 -8.765 1.00 87.06 79 THR A O 1
ATOM 618 N N . PHE A 1 80 ? 16.818 5.275 -8.970 1.00 90.31 80 PHE A N 1
ATOM 619 C CA . PHE A 1 80 ? 17.149 4.776 -7.631 1.00 90.31 80 PHE A CA 1
ATOM 620 C C . PHE A 1 80 ? 16.553 5.635 -6.512 1.00 90.31 80 PHE A C 1
ATOM 622 O O . PHE A 1 80 ? 16.078 5.088 -5.513 1.00 90.31 80 PHE A O 1
ATOM 629 N N . LEU A 1 81 ? 16.510 6.960 -6.676 1.00 92.50 81 LEU A N 1
ATOM 630 C CA . LEU A 1 81 ? 15.838 7.853 -5.731 1.00 92.50 81 LEU A CA 1
ATOM 631 C C . LEU A 1 81 ? 14.334 7.549 -5.661 1.00 92.50 81 LEU A C 1
ATOM 633 O O . LEU A 1 81 ? 13.784 7.427 -4.565 1.00 92.50 81 LEU A O 1
ATOM 637 N N . GLN A 1 82 ? 13.681 7.359 -6.810 1.00 91.19 82 GLN A N 1
ATOM 638 C CA . GLN A 1 82 ? 12.268 6.981 -6.883 1.00 91.19 82 GLN A CA 1
ATOM 639 C C . GLN A 1 82 ? 12.000 5.646 -6.164 1.00 91.19 82 GLN A C 1
ATOM 641 O O . GLN A 1 82 ? 11.052 5.547 -5.380 1.00 91.19 82 GLN A O 1
ATOM 646 N N . LEU A 1 83 ? 12.852 4.636 -6.374 1.00 90.56 83 LEU A N 1
ATOM 647 C CA . LEU A 1 83 ? 12.751 3.343 -5.687 1.00 90.56 83 LEU A CA 1
ATOM 648 C C . LEU A 1 83 ? 13.005 3.468 -4.175 1.00 90.56 83 LEU A C 1
ATOM 650 O O . LEU A 1 83 ? 12.290 2.859 -3.381 1.00 90.56 83 LEU A O 1
ATOM 654 N N . SER A 1 84 ? 13.958 4.299 -3.752 1.00 93.19 84 SER A N 1
ATOM 655 C CA . SER A 1 84 ? 14.234 4.560 -2.331 1.00 93.19 84 SER A CA 1
ATOM 656 C C . SER A 1 84 ? 13.030 5.177 -1.608 1.00 93.19 84 SER A C 1
ATOM 658 O O . SER A 1 84 ? 12.630 4.717 -0.530 1.00 93.19 84 SER A O 1
ATOM 660 N N . VAL A 1 85 ? 12.389 6.170 -2.236 1.00 93.06 85 VAL A N 1
ATOM 661 C CA . VAL A 1 85 ? 11.150 6.779 -1.727 1.00 93.06 85 VAL A CA 1
ATOM 662 C C . VAL A 1 85 ? 10.031 5.737 -1.641 1.00 93.06 85 VAL A C 1
ATOM 664 O O . VAL A 1 85 ? 9.326 5.675 -0.632 1.00 93.06 85 VAL A O 1
ATOM 667 N N . PHE A 1 86 ? 9.898 4.868 -2.649 1.00 92.88 86 PHE A N 1
ATOM 668 C CA . PHE A 1 86 ? 8.932 3.769 -2.630 1.00 92.88 86 PHE A CA 1
ATOM 669 C C . PHE A 1 86 ? 9.149 2.824 -1.440 1.00 92.88 86 PHE A C 1
ATOM 671 O O . PHE A 1 86 ? 8.203 2.558 -0.695 1.00 92.88 86 PHE A O 1
ATOM 678 N N . PHE A 1 87 ? 10.380 2.358 -1.208 1.00 92.94 87 PHE A N 1
ATOM 679 C CA . PHE A 1 87 ? 10.680 1.453 -0.093 1.00 92.94 87 PHE A CA 1
ATOM 680 C C . PHE A 1 87 ? 10.446 2.105 1.269 1.00 92.94 87 PHE A C 1
ATOM 682 O O . PHE A 1 87 ? 9.836 1.486 2.143 1.00 92.94 87 PHE A O 1
ATOM 689 N N . SER A 1 88 ? 10.853 3.366 1.429 1.00 93.00 88 SER A N 1
ATOM 690 C CA . SER A 1 88 ? 10.615 4.133 2.658 1.00 93.00 88 SER A CA 1
ATOM 691 C C . SER A 1 88 ? 9.121 4.218 2.976 1.00 93.00 88 SER A C 1
ATOM 693 O O . SER A 1 88 ? 8.695 4.005 4.113 1.00 93.00 88 SER A O 1
ATOM 695 N N . GLN A 1 89 ? 8.294 4.428 1.953 1.00 91.81 89 GLN A N 1
ATOM 696 C CA . GLN A 1 89 ? 6.849 4.459 2.117 1.00 91.81 89 GLN A CA 1
ATOM 697 C C . GLN A 1 89 ? 6.246 3.081 2.453 1.00 91.81 89 GLN A C 1
ATOM 699 O O . GLN A 1 89 ? 5.292 3.012 3.231 1.00 91.81 89 GLN A O 1
ATOM 704 N N . LYS A 1 90 ? 6.796 1.968 1.943 1.00 92.44 90 LYS A N 1
ATOM 705 C CA . LYS A 1 90 ? 6.349 0.617 2.348 1.00 92.44 90 LYS A CA 1
ATOM 706 C C . LYS A 1 90 ? 6.696 0.302 3.804 1.00 92.44 90 LYS A C 1
ATOM 708 O O . LYS A 1 90 ? 5.883 -0.306 4.497 1.00 92.44 90 LYS A O 1
ATOM 713 N N . VAL A 1 91 ? 7.835 0.781 4.305 1.00 93.12 91 VAL A N 1
ATOM 714 C CA . VAL A 1 91 ? 8.166 0.678 5.737 1.00 93.12 91 VAL A CA 1
ATOM 715 C C . VAL A 1 91 ? 7.151 1.455 6.581 1.00 93.12 91 VAL A C 1
ATOM 717 O O . VAL A 1 91 ? 6.609 0.908 7.542 1.00 93.12 91 VAL A O 1
ATOM 720 N N . LEU A 1 92 ? 6.807 2.687 6.184 1.00 92.06 92 LEU A N 1
ATOM 721 C CA . LEU A 1 92 ? 5.760 3.468 6.856 1.00 92.06 92 LEU A CA 1
ATOM 722 C C . LEU A 1 92 ? 4.397 2.766 6.826 1.00 92.06 92 LEU A C 1
ATOM 724 O O . LEU A 1 92 ? 3.658 2.820 7.808 1.00 92.06 92 LEU A O 1
ATOM 728 N N . PHE A 1 93 ? 4.065 2.076 5.733 1.00 91.94 93 PHE A N 1
ATOM 729 C CA . PHE A 1 93 ? 2.835 1.293 5.638 1.00 91.94 93 PHE A CA 1
ATOM 730 C C . PHE A 1 93 ? 2.815 0.113 6.616 1.00 91.94 93 PHE A C 1
ATOM 732 O O . PHE A 1 93 ? 1.813 -0.093 7.304 1.00 91.94 93 PHE A O 1
ATOM 739 N N . ALA A 1 94 ? 3.925 -0.619 6.735 1.00 92.00 94 ALA A N 1
ATOM 740 C CA . ALA A 1 94 ? 4.051 -1.704 7.704 1.00 92.00 94 ALA A CA 1
ATOM 741 C C . ALA A 1 94 ? 3.880 -1.192 9.146 1.00 92.00 94 ALA A C 1
ATOM 743 O O . ALA A 1 94 ? 3.074 -1.744 9.901 1.00 92.00 94 ALA A O 1
ATOM 744 N N . ILE A 1 95 ? 4.551 -0.089 9.499 1.00 91.88 95 ILE A N 1
ATOM 745 C CA . ILE A 1 95 ? 4.409 0.568 10.810 1.00 91.88 95 ILE A CA 1
ATOM 746 C C . ILE A 1 95 ? 2.950 0.988 11.043 1.00 91.88 95 ILE A C 1
ATOM 748 O O . ILE A 1 95 ? 2.375 0.689 12.089 1.00 91.88 95 ILE A O 1
ATOM 752 N N . ALA A 1 96 ? 2.301 1.591 10.042 1.00 90.44 96 ALA A N 1
ATOM 753 C CA . ALA A 1 96 ? 0.909 2.028 10.134 1.00 90.44 96 ALA A CA 1
ATOM 754 C C . ALA A 1 96 ? -0.066 0.885 10.455 1.00 90.44 96 ALA A C 1
ATOM 756 O O . ALA A 1 96 ? -1.024 1.085 11.210 1.00 90.44 96 ALA A O 1
ATOM 757 N N . ILE A 1 97 ? 0.163 -0.308 9.897 1.00 89.19 97 ILE A N 1
ATOM 758 C CA . ILE A 1 97 ? -0.659 -1.492 10.169 1.00 89.19 97 ILE A CA 1
ATOM 759 C C . ILE A 1 97 ? -0.395 -2.019 11.583 1.00 89.19 97 ILE A C 1
ATOM 761 O O . ILE A 1 97 ? -1.354 -2.278 12.318 1.00 89.19 97 ILE A O 1
ATOM 765 N N . VAL A 1 98 ? 0.878 -2.153 11.971 1.00 89.25 98 VAL A N 1
ATOM 766 C CA . VAL A 1 98 ? 1.289 -2.696 13.279 1.00 89.25 98 VAL A CA 1
ATOM 767 C C . VAL A 1 98 ? 0.793 -1.811 14.423 1.00 89.25 98 VAL A C 1
ATOM 769 O O . VAL A 1 98 ? 0.140 -2.295 15.349 1.00 89.25 98 VAL A O 1
ATOM 772 N N . GLU A 1 99 ? 1.020 -0.504 14.328 1.00 89.56 99 GLU A N 1
ATOM 773 C CA . GLU A 1 99 ? 0.628 0.475 15.350 1.00 89.56 99 GLU A CA 1
ATOM 774 C C . GLU A 1 99 ? -0.841 0.917 15.231 1.00 89.56 99 GLU A C 1
ATOM 776 O O . GLU A 1 99 ? -1.381 1.618 16.090 1.00 89.56 99 GLU A O 1
ATOM 781 N N . LYS A 1 100 ? -1.534 0.471 14.178 1.00 86.06 100 LYS A N 1
ATOM 782 C CA . LYS A 1 100 ? -2.933 0.802 13.879 1.00 86.06 100 LYS A CA 1
ATOM 783 C C . LYS A 1 100 ? -3.181 2.307 13.680 1.00 86.06 100 LYS A C 1
ATOM 785 O O . LYS A 1 100 ? -4.247 2.831 14.028 1.00 86.06 100 LYS A O 1
ATOM 790 N N . HIS A 1 101 ? -2.221 3.010 13.075 1.00 86.50 101 HIS A N 1
ATOM 791 C CA . HIS A 1 101 ? -2.317 4.437 12.761 1.00 86.50 101 HIS A CA 1
ATOM 792 C C . HIS A 1 101 ? -3.121 4.700 11.477 1.00 86.50 101 HIS A C 1
ATOM 794 O O . HIS A 1 101 ? -2.619 4.664 10.357 1.00 86.50 101 HIS A O 1
ATOM 800 N N . VAL A 1 102 ? -4.394 5.062 11.656 1.00 84.81 102 VAL A N 1
ATOM 801 C CA . VAL A 1 102 ? -5.361 5.310 10.567 1.00 84.81 102 VAL A CA 1
ATOM 802 C C . VAL A 1 102 ? -4.934 6.433 9.603 1.00 84.81 102 VAL A C 1
ATOM 804 O O . VAL A 1 102 ? -5.210 6.354 8.409 1.00 84.81 102 VAL A O 1
ATOM 807 N N . PHE A 1 103 ? -4.255 7.480 10.083 1.00 86.88 103 PHE A N 1
ATOM 808 C CA . PHE A 1 103 ? -3.832 8.597 9.226 1.00 86.88 103 PHE A CA 1
ATOM 809 C C . PHE A 1 103 ? -2.750 8.181 8.218 1.00 86.88 103 PHE A C 1
ATOM 811 O O . PHE A 1 103 ? -2.850 8.516 7.039 1.00 86.88 103 PHE A O 1
ATOM 818 N N . LEU A 1 104 ? -1.776 7.376 8.652 1.00 88.25 104 LEU A N 1
ATOM 819 C CA . LEU A 1 104 ? -0.720 6.857 7.781 1.00 88.25 104 LEU A CA 1
ATOM 820 C C . LEU A 1 104 ? -1.282 5.911 6.708 1.00 88.25 104 LEU A C 1
ATOM 822 O O . LEU A 1 104 ? -0.846 5.948 5.561 1.00 88.25 104 LEU A O 1
ATOM 826 N N . LEU A 1 105 ? -2.327 5.138 7.028 1.00 86.94 105 LEU A N 1
ATOM 827 C CA . LEU A 1 105 ? -3.046 4.333 6.030 1.00 86.94 105 LEU A CA 1
ATOM 828 C C . LEU A 1 105 ? -3.746 5.189 4.968 1.00 86.94 105 LEU A C 1
ATOM 830 O O . LEU A 1 105 ? -3.790 4.813 3.798 1.00 86.94 105 LEU A O 1
ATOM 834 N N . LYS A 1 106 ? -4.270 6.361 5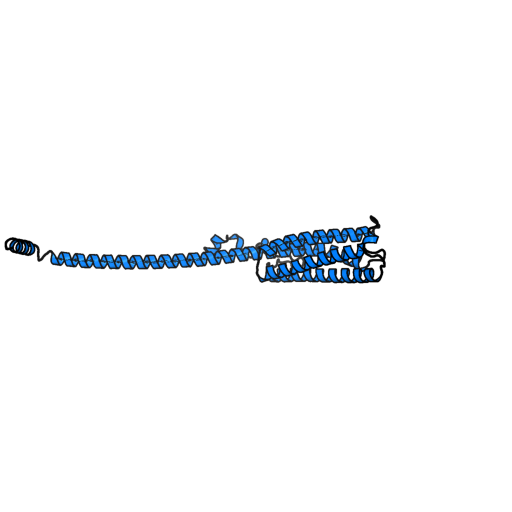.350 1.00 89.25 106 LYS A N 1
ATOM 835 C CA . LYS A 1 106 ? -4.832 7.314 4.384 1.00 89.25 106 LYS A CA 1
ATOM 836 C C . LYS A 1 106 ? -3.751 7.845 3.442 1.00 89.25 106 LYS A C 1
ATOM 838 O O . LYS A 1 106 ? -3.984 7.899 2.237 1.00 89.25 106 LYS A O 1
ATOM 843 N N . GLN A 1 107 ? -2.580 8.193 3.977 1.00 89.50 107 GLN A N 1
ATOM 844 C CA . GLN A 1 107 ? -1.426 8.606 3.175 1.00 89.50 107 GLN A CA 1
ATOM 845 C C . GLN A 1 107 ? -0.979 7.490 2.219 1.00 89.50 107 GLN A C 1
ATOM 847 O O . GLN A 1 107 ? -0.733 7.762 1.046 1.00 89.50 107 GLN A O 1
ATOM 852 N N . GLN A 1 108 ? -0.972 6.233 2.673 1.00 90.38 108 GLN A N 1
ATOM 853 C CA . GLN A 1 108 ? -0.631 5.091 1.823 1.00 90.38 108 GLN A CA 1
ATOM 854 C C . GLN A 1 108 ? -1.559 4.953 0.612 1.00 90.38 108 GLN A C 1
ATOM 856 O O . GLN A 1 108 ? -1.078 4.739 -0.495 1.00 90.38 108 GLN A O 1
ATOM 861 N N . MET A 1 109 ? -2.876 5.105 0.787 1.00 89.38 109 MET A N 1
ATOM 862 C CA . MET A 1 109 ? -3.823 5.007 -0.335 1.00 89.38 109 MET A CA 1
ATOM 863 C C . MET A 1 109 ? -3.604 6.090 -1.400 1.00 89.38 109 MET A C 1
ATOM 865 O O . MET A 1 109 ? -3.886 5.863 -2.577 1.00 89.38 109 MET A O 1
ATOM 869 N N . ILE A 1 110 ? -3.137 7.275 -0.991 1.00 91.00 110 ILE A N 1
ATOM 870 C CA . ILE A 1 110 ? -2.752 8.347 -1.918 1.00 91.00 110 ILE A CA 1
ATOM 871 C C . ILE A 1 110 ? -1.466 7.945 -2.638 1.00 91.00 110 ILE A C 1
ATOM 873 O O . ILE A 1 110 ? -1.388 8.047 -3.859 1.00 91.00 110 ILE A O 1
ATOM 877 N N . PHE A 1 111 ? -0.486 7.427 -1.901 1.00 90.75 111 PHE A N 1
ATOM 878 C CA . PHE A 1 111 ? 0.785 7.015 -2.478 1.00 90.75 111 PHE A CA 1
ATOM 879 C C . PHE A 1 111 ? 0.647 5.859 -3.478 1.00 90.75 111 PHE A C 1
ATOM 881 O O . PHE A 1 111 ? 1.225 5.949 -4.549 1.00 90.75 111 PHE A O 1
ATOM 888 N N . GLN A 1 112 ? -0.173 4.839 -3.194 1.00 90.25 112 GLN A N 1
ATOM 889 C CA . GLN A 1 112 ? -0.489 3.747 -4.136 1.00 90.25 112 GLN A CA 1
ATOM 890 C C . GLN A 1 112 ? -1.058 4.262 -5.471 1.00 90.25 112 GLN A C 1
ATOM 892 O O . GLN A 1 112 ? -0.829 3.693 -6.535 1.00 90.25 112 GLN A O 1
ATOM 897 N N . TYR A 1 113 ? -1.832 5.349 -5.433 1.00 90.50 113 TYR A N 1
ATOM 898 C CA . TYR A 1 113 ? -2.336 5.974 -6.653 1.00 90.50 113 TYR A CA 1
ATOM 899 C C . TYR A 1 113 ? -1.221 6.702 -7.409 1.00 90.50 113 TYR A C 1
ATOM 901 O O . TYR A 1 113 ? -1.095 6.558 -8.622 1.00 90.50 113 TYR A O 1
ATOM 909 N N . VAL A 1 114 ? -0.389 7.452 -6.686 1.00 90.94 114 VAL A N 1
ATOM 910 C CA . VAL A 1 114 ? 0.759 8.163 -7.259 1.00 90.94 114 VAL A CA 1
ATOM 911 C C . VAL A 1 114 ? 1.753 7.180 -7.890 1.00 90.94 114 VAL A C 1
ATOM 913 O O . VAL A 1 114 ? 2.203 7.414 -9.010 1.00 90.94 114 VAL A O 1
ATOM 916 N N . THR A 1 115 ? 2.038 6.046 -7.244 1.00 89.88 115 THR A N 1
ATOM 917 C CA . THR A 1 115 ? 2.904 4.995 -7.799 1.00 89.88 115 THR A CA 1
ATOM 918 C C . THR A 1 115 ? 2.328 4.390 -9.072 1.00 89.88 115 THR A C 1
ATOM 920 O O . THR A 1 115 ? 3.083 4.206 -10.020 1.00 89.88 115 THR A O 1
ATOM 923 N N . CYS A 1 116 ? 1.011 4.156 -9.151 1.00 90.00 116 CYS A N 1
ATOM 924 C CA . CYS A 1 116 ? 0.372 3.710 -10.396 1.00 90.00 116 CYS A CA 1
ATOM 925 C C . CYS A 1 116 ? 0.617 4.692 -11.550 1.00 90.00 116 CYS A C 1
ATOM 927 O O . CYS A 1 116 ? 0.964 4.268 -12.649 1.00 90.00 116 CYS A O 1
ATOM 929 N N . VAL A 1 117 ? 0.454 5.997 -11.305 1.00 91.31 117 VAL A N 1
ATOM 930 C CA . VAL A 1 117 ? 0.664 7.033 -12.332 1.00 91.31 117 VAL A CA 1
ATOM 931 C C . VAL A 1 117 ? 2.123 7.064 -12.786 1.00 91.31 117 VAL A C 1
ATOM 933 O O . VAL A 1 117 ? 2.383 7.096 -13.985 1.00 91.31 117 VAL A O 1
ATOM 936 N N . PHE A 1 118 ? 3.075 6.997 -11.853 1.00 89.06 118 PHE A N 1
ATOM 937 C CA . PHE A 1 118 ? 4.498 6.961 -12.196 1.00 89.06 118 PHE A CA 1
ATOM 938 C C . PHE A 1 118 ? 4.900 5.690 -12.951 1.00 89.06 118 PHE A C 1
ATOM 940 O O . PHE A 1 118 ? 5.673 5.775 -13.899 1.00 89.06 118 PHE A O 1
ATOM 947 N N . LEU A 1 119 ? 4.379 4.522 -12.567 1.00 88.56 119 LEU A N 1
ATOM 948 C CA . LEU A 1 119 ? 4.636 3.272 -13.287 1.00 88.56 119 LEU A CA 1
ATOM 949 C C . LEU A 1 119 ? 4.057 3.306 -14.700 1.00 88.56 119 LEU A C 1
ATOM 951 O O . LEU A 1 119 ? 4.718 2.853 -15.631 1.00 88.56 119 LEU A O 1
ATOM 955 N N . LEU A 1 120 ? 2.859 3.872 -14.867 1.00 90.19 120 LEU A N 1
ATOM 956 C CA . LEU A 1 120 ? 2.246 4.060 -16.180 1.00 90.19 120 LEU A CA 1
ATOM 957 C C . LEU A 1 120 ? 3.105 4.972 -17.053 1.00 90.19 120 LEU A C 1
ATOM 959 O O . LEU A 1 120 ? 3.398 4.633 -18.193 1.00 90.19 120 LEU A O 1
ATOM 963 N N . LEU A 1 121 ? 3.530 6.107 -16.503 1.00 88.94 121 LEU A N 1
ATOM 964 C CA . LEU A 1 121 ? 4.355 7.081 -17.203 1.00 88.94 121 LEU A CA 1
ATOM 965 C C . LEU A 1 121 ? 5.710 6.478 -17.606 1.00 88.94 121 LEU A C 1
ATOM 967 O O . LEU A 1 121 ? 6.091 6.581 -18.768 1.00 88.94 121 LEU A O 1
ATOM 971 N N . ASN A 1 122 ? 6.380 5.765 -16.695 1.00 85.75 122 ASN A N 1
ATOM 972 C CA . ASN A 1 122 ? 7.629 5.060 -16.995 1.00 85.75 122 ASN A CA 1
ATOM 973 C C . ASN A 1 122 ? 7.434 3.991 -18.083 1.00 85.75 122 ASN A C 1
ATOM 975 O O . ASN A 1 122 ? 8.222 3.933 -19.022 1.00 85.75 122 ASN A O 1
ATOM 979 N N . ALA A 1 123 ? 6.370 3.185 -18.005 1.00 87.12 123 ALA A N 1
ATOM 980 C CA . ALA A 1 123 ? 6.086 2.164 -19.011 1.00 87.12 123 ALA A CA 1
ATOM 981 C C . ALA A 1 123 ? 5.787 2.768 -20.392 1.00 87.12 123 ALA A C 1
ATOM 983 O O . ALA A 1 123 ? 6.260 2.246 -21.399 1.00 87.12 123 ALA A O 1
ATOM 984 N N . VAL A 1 124 ? 5.040 3.876 -20.444 1.00 87.31 124 VAL A N 1
ATOM 985 C CA . VAL A 1 124 ? 4.748 4.585 -21.696 1.00 87.31 124 VAL A CA 1
ATOM 986 C C . VAL A 1 124 ? 6.034 5.119 -22.319 1.00 87.31 124 VAL A C 1
ATOM 988 O O . VAL A 1 124 ? 6.258 4.850 -23.494 1.00 87.31 124 VAL A O 1
ATOM 991 N N . PHE A 1 125 ? 6.906 5.796 -21.567 1.00 83.75 125 PHE A N 1
ATOM 992 C CA . PHE A 1 125 ? 8.179 6.293 -22.111 1.00 83.75 125 PHE A CA 1
ATOM 993 C C . PHE A 1 125 ? 9.083 5.162 -22.608 1.00 83.75 125 PHE A C 1
ATOM 995 O O . PHE A 1 125 ? 9.616 5.235 -23.711 1.00 83.75 125 PHE A O 1
ATOM 1002 N N . THR A 1 126 ? 9.196 4.068 -21.852 1.00 81.50 126 THR A N 1
ATOM 1003 C CA . THR A 1 126 ? 9.978 2.909 -22.297 1.00 81.50 126 THR A CA 1
ATOM 1004 C C . THR A 1 126 ? 9.440 2.305 -23.597 1.00 81.50 126 THR A C 1
ATOM 1006 O O . THR A 1 126 ? 10.217 2.019 -24.502 1.00 81.50 126 THR A O 1
ATOM 1009 N N . LEU A 1 127 ? 8.120 2.137 -23.725 1.00 80.81 127 LEU A N 1
ATOM 1010 C CA . LEU A 1 127 ? 7.519 1.617 -24.956 1.00 80.81 127 LEU A CA 1
ATOM 1011 C C . LEU A 1 127 ? 7.629 2.610 -26.123 1.00 80.81 127 LEU A C 1
ATOM 1013 O O . LEU A 1 127 ? 7.800 2.198 -27.266 1.00 80.81 127 LEU A O 1
ATOM 1017 N N . SER A 1 128 ? 7.557 3.913 -25.847 1.00 80.88 128 SER A N 1
ATOM 1018 C CA . SER A 1 128 ? 7.696 4.976 -26.854 1.00 80.88 128 SER A CA 1
ATOM 1019 C C . SER A 1 128 ? 9.078 4.954 -27.510 1.00 80.88 128 SER A C 1
ATOM 1021 O O . SER A 1 128 ? 9.180 5.070 -28.735 1.00 80.88 128 SER A O 1
ATOM 1023 N N . ALA A 1 129 ? 10.125 4.726 -26.711 1.00 74.56 129 ALA A N 1
ATOM 1024 C CA . ALA A 1 129 ? 11.493 4.575 -27.195 1.00 74.56 129 ALA A CA 1
ATOM 1025 C C . ALA A 1 129 ? 11.660 3.366 -28.142 1.00 74.56 129 ALA A C 1
ATOM 1027 O O . ALA A 1 129 ? 12.417 3.443 -29.115 1.00 74.56 129 ALA A O 1
ATOM 1028 N N . ASP A 1 130 ? 10.916 2.277 -27.912 1.00 72.62 130 ASP A N 1
ATOM 1029 C CA . ASP A 1 130 ? 10.935 1.077 -28.763 1.00 72.62 130 ASP A CA 1
ATOM 1030 C C . ASP A 1 130 ? 10.239 1.280 -30.116 1.00 72.62 130 ASP A C 1
ATOM 1032 O O . ASP A 1 130 ? 10.678 0.727 -31.123 1.00 72.62 130 ASP A O 1
ATOM 1036 N N . PHE A 1 131 ? 9.187 2.101 -30.175 1.00 74.06 131 PHE A N 1
ATOM 1037 C CA . PHE A 1 131 ? 8.489 2.416 -31.430 1.00 74.06 131 PHE A CA 1
ATOM 1038 C C . PHE A 1 131 ? 9.191 3.496 -32.275 1.00 74.06 131 PHE A C 1
ATOM 1040 O O . PHE A 1 131 ? 8.645 3.935 -33.287 1.00 74.06 131 PHE A O 1
ATOM 1047 N N . GLY A 1 132 ? 10.405 3.915 -31.895 1.00 62.44 132 GLY A N 1
ATOM 1048 C CA . GLY A 1 132 ? 11.189 4.907 -32.637 1.00 62.44 132 GLY A CA 1
ATOM 1049 C C . GLY A 1 132 ? 10.719 6.352 -32.436 1.00 62.44 132 GLY A C 1
ATOM 1050 O O . GLY A 1 132 ? 10.968 7.206 -33.286 1.00 62.44 132 GLY A O 1
ATOM 1051 N N . GLY A 1 133 ? 10.032 6.643 -31.327 1.00 57.41 133 GLY A N 1
ATOM 1052 C CA . GLY A 1 133 ? 9.649 8.005 -30.957 1.00 57.41 133 GLY A CA 1
ATOM 1053 C C . GLY A 1 133 ? 10.824 8.828 -30.405 1.00 57.41 133 GLY A C 1
ATOM 1054 O O . GLY A 1 133 ? 11.594 8.356 -29.573 1.00 57.41 133 GLY A O 1
ATOM 1055 N N . TYR A 1 134 ? 10.946 10.083 -30.855 1.00 59.16 134 TYR A N 1
ATOM 1056 C CA . TYR A 1 134 ? 11.687 11.176 -30.191 1.00 59.16 134 TYR A CA 1
ATOM 1057 C C . TYR A 1 134 ? 13.169 10.949 -29.795 1.00 59.16 134 TYR A C 1
ATOM 1059 O O . TYR A 1 134 ? 13.648 11.599 -28.869 1.00 59.16 134 TYR A O 1
ATOM 1067 N N . ASN A 1 135 ? 13.946 10.101 -30.487 1.00 65.31 135 ASN A N 1
ATOM 1068 C CA . ASN A 1 135 ? 15.359 9.809 -30.138 1.00 65.31 135 ASN A CA 1
ATOM 1069 C C . ASN A 1 135 ? 15.565 9.389 -28.660 1.00 65.31 135 ASN A C 1
ATOM 1071 O O . ASN A 1 135 ? 16.674 9.466 -28.126 1.00 65.31 135 ASN A O 1
ATOM 1075 N N . GLU A 1 136 ? 14.510 8.909 -27.991 1.00 65.81 136 GLU A N 1
ATOM 1076 C CA . GLU A 1 136 ? 14.527 8.550 -26.565 1.00 65.81 136 GLU A CA 1
ATOM 1077 C C . GLU A 1 136 ? 15.401 7.318 -26.283 1.00 65.81 136 GLU A C 1
ATOM 1079 O O . GLU A 1 136 ? 15.785 7.066 -25.144 1.00 65.81 136 GLU A O 1
ATOM 1084 N N . GLN A 1 137 ? 15.806 6.594 -27.329 1.00 64.06 137 GLN A N 1
ATOM 1085 C CA . GLN A 1 137 ? 16.792 5.510 -27.280 1.00 64.06 137 GLN A CA 1
ATOM 1086 C C . GLN A 1 137 ? 18.117 5.959 -26.640 1.00 64.06 137 GLN A C 1
ATOM 1088 O O . GLN A 1 137 ? 18.752 5.192 -25.918 1.00 64.06 137 GLN A O 1
ATOM 1093 N N . TYR A 1 138 ? 18.498 7.232 -26.802 1.00 66.88 138 TYR A N 1
ATOM 1094 C CA . TYR A 1 138 ? 19.694 7.787 -26.166 1.00 66.88 138 TYR A CA 1
ATOM 1095 C C . TYR A 1 138 ? 19.578 7.888 -24.630 1.00 66.88 138 TYR A C 1
ATOM 1097 O O . TYR A 1 138 ? 20.588 7.815 -23.931 1.00 66.88 138 TYR A O 1
ATOM 1105 N N . LEU A 1 139 ? 18.361 8.015 -24.079 1.00 66.38 139 LEU A N 1
ATOM 1106 C CA . LEU A 1 139 ? 18.136 8.075 -22.624 1.00 66.38 139 LEU A CA 1
ATOM 1107 C C . LEU A 1 139 ? 18.378 6.721 -21.947 1.00 66.38 139 LEU A C 1
ATOM 1109 O O . LEU A 1 139 ? 18.815 6.681 -20.797 1.00 66.38 139 LEU A O 1
ATOM 1113 N N . PHE A 1 140 ? 18.093 5.629 -22.659 1.00 62.47 140 PHE A N 1
ATOM 1114 C CA . PHE A 1 140 ? 18.128 4.266 -22.124 1.00 62.47 140 PHE A CA 1
ATOM 1115 C C . PHE A 1 140 ? 19.306 3.426 -22.628 1.00 62.47 140 PHE A C 1
ATOM 1117 O O . PHE A 1 140 ? 19.464 2.297 -22.164 1.00 62.47 140 PHE A O 1
ATOM 1124 N N . GLY A 1 141 ? 20.151 3.997 -23.493 1.00 60.47 141 GLY A N 1
ATOM 1125 C CA . GLY A 1 141 ? 21.281 3.334 -24.137 1.00 60.47 141 GLY A CA 1
ATOM 1126 C C . GLY A 1 141 ? 20.865 2.665 -25.447 1.00 60.47 141 GLY A C 1
ATOM 1127 O O . GLY A 1 141 ? 19.874 1.949 -25.500 1.00 60.47 141 GLY A O 1
ATOM 1128 N N . GLU A 1 142 ? 21.648 2.887 -26.503 1.00 59.50 142 GLU A N 1
ATOM 1129 C CA . GLU A 1 142 ? 21.396 2.410 -27.876 1.00 59.50 142 GLU A CA 1
ATOM 1130 C C . GLU A 1 142 ? 21.445 0.869 -28.012 1.00 59.50 142 GLU A C 1
ATOM 1132 O O . GLU A 1 142 ? 20.978 0.306 -28.997 1.00 59.50 142 GLU A O 1
ATOM 1137 N N . ASN A 1 143 ? 21.969 0.171 -26.998 1.00 54.88 143 ASN A N 1
ATOM 1138 C CA . ASN A 1 143 ? 22.033 -1.289 -26.942 1.00 54.88 143 ASN A CA 1
ATOM 1139 C C . ASN A 1 143 ? 20.697 -1.890 -26.482 1.00 54.88 143 ASN A C 1
ATOM 1141 O O . ASN A 1 143 ? 20.168 -1.465 -25.458 1.00 54.88 143 ASN A O 1
ATOM 1145 N N . ASP A 1 144 ? 20.220 -2.928 -27.181 1.00 59.84 144 ASP A N 1
ATOM 1146 C CA . ASP A 1 144 ? 18.971 -3.667 -26.925 1.00 59.84 144 ASP A CA 1
ATOM 1147 C C . ASP A 1 144 ? 18.638 -3.837 -25.423 1.00 59.84 144 ASP A C 1
ATOM 1149 O O . ASP A 1 144 ? 19.143 -4.755 -24.761 1.00 59.84 144 ASP A O 1
ATOM 1153 N N . PRO A 1 145 ? 17.752 -2.998 -24.850 1.00 69.88 145 PRO A N 1
ATOM 1154 C CA . PRO A 1 145 ? 17.592 -2.914 -23.408 1.00 69.88 145 PRO A CA 1
ATOM 1155 C C . PRO A 1 145 ? 16.526 -3.914 -22.935 1.00 69.88 145 PRO A C 1
ATOM 1157 O O . PRO A 1 145 ? 15.475 -3.542 -22.406 1.00 69.88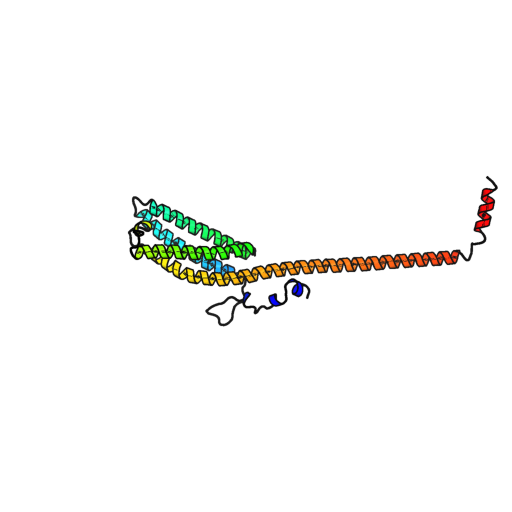 145 PRO A O 1
ATOM 1160 N N . LEU A 1 146 ? 16.787 -5.214 -23.132 1.00 78.31 146 LEU A N 1
ATOM 1161 C CA . LEU A 1 146 ? 15.861 -6.306 -22.787 1.00 78.31 146 LEU A CA 1
ATOM 1162 C C . LEU A 1 146 ? 15.355 -6.217 -21.337 1.00 78.31 146 LEU A C 1
ATOM 1164 O O . LEU A 1 146 ? 14.176 -6.457 -21.078 1.00 78.31 146 LEU A O 1
ATOM 1168 N N . PHE A 1 147 ? 16.223 -5.834 -20.395 1.00 80.69 147 PHE A N 1
ATOM 1169 C CA . PHE A 1 147 ? 15.871 -5.700 -18.979 1.00 80.69 147 PHE A CA 1
ATOM 1170 C C . PHE A 1 147 ? 14.892 -4.553 -18.712 1.00 80.69 147 PHE A C 1
ATOM 1172 O O . PHE A 1 147 ? 13.961 -4.725 -17.926 1.00 80.69 147 PHE A O 1
ATOM 1179 N N . ILE A 1 148 ? 15.049 -3.415 -19.394 1.00 81.69 148 ILE A N 1
ATOM 1180 C CA . ILE A 1 148 ? 14.117 -2.284 -19.294 1.00 81.69 148 ILE A CA 1
ATOM 1181 C C . ILE A 1 148 ? 12.777 -2.612 -19.952 1.00 81.69 148 ILE A C 1
ATOM 1183 O O . ILE A 1 148 ? 11.733 -2.311 -19.374 1.00 81.69 148 ILE A O 1
ATOM 1187 N N . ARG A 1 149 ? 12.778 -3.299 -21.102 1.00 83.31 149 ARG A N 1
ATOM 1188 C CA . ARG A 1 149 ? 11.538 -3.769 -21.749 1.00 83.31 149 ARG A CA 1
ATOM 1189 C C . ARG A 1 149 ? 10.752 -4.697 -20.831 1.00 83.31 149 ARG A C 1
ATOM 1191 O O . ARG A 1 149 ? 9.549 -4.531 -20.629 1.00 83.31 149 ARG A O 1
ATOM 1198 N N . LEU A 1 150 ? 11.452 -5.651 -20.223 1.00 85.38 150 LEU A N 1
ATOM 1199 C CA . LEU A 1 150 ? 10.862 -6.583 -19.273 1.00 85.38 150 LEU A CA 1
ATOM 1200 C C . LEU A 1 150 ? 10.363 -5.853 -18.014 1.00 85.38 150 LEU A C 1
ATOM 1202 O O . LEU A 1 150 ? 9.264 -6.147 -17.543 1.00 85.38 150 LEU A O 1
ATOM 1206 N N . ALA A 1 151 ? 11.095 -4.851 -17.517 1.00 85.25 151 ALA A N 1
ATOM 1207 C CA . ALA A 1 151 ? 10.650 -4.001 -16.412 1.00 85.25 151 ALA A CA 1
ATOM 1208 C C . ALA A 1 151 ? 9.391 -3.183 -16.756 1.00 85.25 151 ALA A C 1
ATOM 1210 O O . ALA A 1 151 ? 8.502 -3.055 -15.910 1.00 85.25 151 ALA A O 1
ATOM 1211 N N . ALA A 1 152 ? 9.264 -2.673 -17.985 1.00 87.12 152 ALA A N 1
ATOM 1212 C CA . ALA A 1 152 ? 8.075 -1.954 -18.444 1.00 87.12 152 ALA A CA 1
ATOM 1213 C C . ALA A 1 152 ? 6.851 -2.875 -18.561 1.00 87.12 152 ALA A C 1
ATOM 1215 O O . ALA A 1 152 ? 5.779 -2.532 -18.060 1.00 87.12 152 ALA A O 1
ATOM 1216 N N . LEU A 1 153 ? 7.008 -4.078 -19.125 1.00 88.62 153 LEU A N 1
ATOM 1217 C CA . LEU A 1 153 ? 5.933 -5.079 -19.178 1.00 88.62 153 LEU A CA 1
ATOM 1218 C C . LEU A 1 153 ? 5.470 -5.495 -17.777 1.00 88.62 153 LEU A C 1
ATOM 1220 O O . LEU A 1 153 ? 4.270 -5.518 -17.492 1.00 88.62 153 LEU A O 1
ATOM 1224 N N . ILE A 1 154 ? 6.421 -5.765 -16.880 1.00 88.56 154 ILE A N 1
ATOM 1225 C CA . ILE A 1 154 ? 6.142 -6.072 -15.474 1.00 88.56 154 ILE A CA 1
ATOM 1226 C C . ILE A 1 154 ? 5.428 -4.898 -14.787 1.00 88.56 154 ILE A C 1
ATOM 1228 O O . ILE A 1 154 ? 4.482 -5.121 -14.030 1.00 88.56 154 ILE A O 1
ATOM 1232 N N . SER A 1 155 ? 5.804 -3.655 -15.101 1.00 89.06 155 SER A N 1
ATOM 1233 C CA . SER A 1 155 ? 5.141 -2.452 -14.584 1.00 89.06 155 SER A CA 1
ATOM 1234 C C . SER A 1 155 ? 3.688 -2.333 -15.046 1.00 89.06 155 SER A C 1
ATOM 1236 O O . SER A 1 155 ? 2.827 -2.014 -14.230 1.00 89.06 155 SER A O 1
ATOM 1238 N N . ILE A 1 156 ? 3.379 -2.659 -16.304 1.00 91.31 156 ILE A N 1
ATOM 1239 C CA . ILE A 1 156 ? 1.999 -2.640 -16.825 1.00 91.31 156 ILE A CA 1
ATOM 1240 C C . ILE A 1 156 ? 1.123 -3.673 -16.117 1.00 91.31 156 ILE A C 1
ATOM 1242 O O . ILE A 1 156 ? 0.026 -3.345 -15.658 1.00 91.31 156 ILE A O 1
ATOM 1246 N N . ILE A 1 157 ? 1.615 -4.908 -15.986 1.00 91.19 157 ILE A N 1
ATOM 1247 C CA . ILE A 1 157 ? 0.904 -5.969 -15.258 1.00 91.19 157 ILE A CA 1
ATOM 1248 C C . ILE A 1 157 ? 0.646 -5.520 -13.819 1.00 91.19 157 ILE A C 1
ATOM 1250 O O . ILE A 1 157 ? -0.452 -5.687 -13.283 1.00 91.19 157 ILE A O 1
ATOM 1254 N N . PHE A 1 158 ? 1.645 -4.898 -13.201 1.00 90.62 158 PHE A N 1
ATOM 1255 C CA . PHE A 1 158 ? 1.536 -4.460 -11.827 1.00 90.62 158 PHE A CA 1
ATOM 1256 C C . PHE A 1 158 ? 0.583 -3.290 -11.622 1.00 90.62 158 PHE A C 1
ATOM 1258 O O . PHE A 1 158 ? -0.026 -3.235 -10.567 1.00 90.62 158 PHE A O 1
ATOM 1265 N N . ILE A 1 159 ? 0.347 -2.412 -12.600 1.00 91.44 159 ILE A N 1
ATOM 1266 C CA . ILE A 1 159 ? -0.699 -1.379 -12.473 1.00 91.44 159 ILE A CA 1
ATOM 1267 C C . ILE A 1 159 ? -2.067 -2.025 -12.207 1.00 91.44 159 ILE A C 1
ATOM 1269 O O . ILE A 1 159 ? -2.815 -1.565 -11.344 1.00 91.44 159 ILE A O 1
ATOM 1273 N N . ILE A 1 160 ? -2.384 -3.123 -12.900 1.00 90.56 160 ILE A N 1
ATOM 1274 C CA . ILE A 1 160 ? -3.644 -3.855 -12.698 1.00 90.56 160 ILE A CA 1
ATOM 1275 C C . ILE A 1 160 ? -3.676 -4.471 -11.292 1.00 90.56 160 ILE A C 1
ATOM 1277 O O . ILE A 1 160 ? -4.685 -4.375 -10.587 1.00 90.56 160 ILE A O 1
ATOM 1281 N N . VAL A 1 161 ? -2.559 -5.065 -10.865 1.00 91.06 161 VAL A N 1
ATOM 1282 C CA . VAL A 1 161 ? -2.420 -5.652 -9.526 1.00 91.06 161 VAL A CA 1
ATOM 1283 C C . VAL A 1 161 ? -2.518 -4.581 -8.433 1.00 91.06 161 VAL A C 1
ATOM 1285 O O . VAL A 1 161 ? -3.265 -4.771 -7.482 1.00 91.06 161 VAL A O 1
ATOM 1288 N N . GLU A 1 162 ? -1.854 -3.437 -8.571 1.00 90.44 162 GLU A N 1
ATOM 1289 C CA . GLU A 1 162 ? -1.837 -2.332 -7.603 1.00 90.44 162 GLU A CA 1
ATOM 1290 C C . GLU A 1 162 ? -3.228 -1.694 -7.471 1.00 90.44 162 GLU A C 1
ATOM 1292 O O . GLU A 1 162 ? -3.680 -1.411 -6.360 1.00 90.44 162 GLU A O 1
ATOM 1297 N N . LEU A 1 163 ? -3.971 -1.538 -8.575 1.00 89.75 163 LEU A N 1
ATOM 1298 C CA . LEU A 1 163 ? -5.369 -1.093 -8.529 1.00 89.75 163 LEU A CA 1
ATOM 1299 C C . LEU A 1 163 ? -6.250 -2.067 -7.736 1.00 89.75 163 LEU A C 1
ATOM 1301 O O . LEU A 1 163 ? -7.098 -1.632 -6.950 1.00 89.75 163 LEU A O 1
ATOM 1305 N N . TYR A 1 164 ? -6.031 -3.373 -7.892 1.00 89.88 164 TYR A N 1
ATOM 1306 C CA . TYR A 1 164 ? -6.722 -4.389 -7.101 1.00 89.88 164 TYR A CA 1
ATOM 1307 C C . TYR A 1 164 ? -6.301 -4.368 -5.623 1.00 89.88 164 TYR A C 1
ATOM 1309 O O . TYR A 1 164 ? -7.154 -4.350 -4.731 1.00 89.88 164 TYR A O 1
ATOM 1317 N N . LEU A 1 165 ? -5.000 -4.295 -5.341 1.00 89.81 165 LEU A N 1
ATOM 1318 C CA . LEU A 1 165 ? -4.460 -4.195 -3.984 1.00 89.81 165 LEU A CA 1
ATOM 1319 C C . LEU A 1 165 ? -4.956 -2.930 -3.273 1.00 89.81 165 LEU A C 1
ATOM 1321 O O . LEU A 1 165 ? -5.276 -2.973 -2.087 1.00 89.81 165 LEU A O 1
ATOM 1325 N N . ARG A 1 166 ? -5.135 -1.822 -3.995 1.00 90.19 166 ARG A N 1
ATOM 1326 C CA . ARG A 1 166 ? -5.732 -0.590 -3.466 1.00 90.19 166 ARG A CA 1
ATOM 1327 C C . ARG A 1 166 ? -7.177 -0.788 -3.010 1.00 90.19 166 ARG A C 1
ATOM 1329 O O . ARG A 1 166 ? -7.559 -0.256 -1.964 1.00 90.19 166 ARG A O 1
ATOM 1336 N N . LEU A 1 167 ? -7.988 -1.542 -3.758 1.00 87.12 167 LEU A N 1
ATOM 1337 C CA . LEU A 1 167 ? -9.353 -1.880 -3.331 1.00 87.12 167 LEU A CA 1
ATOM 1338 C C . LEU A 1 167 ? -9.329 -2.660 -2.010 1.00 87.12 167 LEU A C 1
ATOM 1340 O O . LEU A 1 167 ? -10.112 -2.359 -1.106 1.00 87.12 167 LEU A O 1
ATOM 1344 N N . MET A 1 168 ? -8.372 -3.579 -1.860 1.00 87.00 168 MET A N 1
ATOM 1345 C CA . MET A 1 168 ? -8.158 -4.312 -0.610 1.00 87.00 168 MET A CA 1
ATOM 1346 C C . MET A 1 168 ? -7.727 -3.384 0.530 1.00 87.00 168 MET A C 1
ATOM 1348 O O . MET A 1 168 ? -8.343 -3.399 1.599 1.00 87.00 168 MET A O 1
ATOM 1352 N N . THR A 1 169 ? -6.739 -2.513 0.310 1.00 88.12 169 THR A N 1
ATOM 1353 C CA . THR A 1 169 ? -6.276 -1.541 1.315 1.00 88.12 169 THR A CA 1
ATOM 1354 C C . THR A 1 169 ? -7.399 -0.604 1.762 1.00 88.12 169 THR A C 1
ATOM 1356 O O . THR A 1 169 ? -7.492 -0.290 2.949 1.00 88.12 169 THR A O 1
ATOM 1359 N N . LYS A 1 170 ? -8.312 -0.211 0.863 1.00 89.62 170 LYS A N 1
ATOM 1360 C CA . LYS A 1 170 ? -9.495 0.596 1.212 1.00 89.62 170 LYS A CA 1
ATOM 1361 C C . LYS A 1 170 ? -10.434 -0.134 2.183 1.00 89.62 170 LYS A C 1
ATOM 1363 O O . LYS A 1 170 ? -10.938 0.486 3.126 1.00 89.62 170 LYS A O 1
ATOM 1368 N N . ALA A 1 171 ? -10.651 -1.434 1.986 1.00 86.44 171 ALA A N 1
ATOM 1369 C CA . ALA A 1 171 ? -11.444 -2.251 2.905 1.00 86.44 171 ALA A CA 1
ATOM 1370 C C . ALA A 1 171 ? -10.750 -2.379 4.277 1.00 86.44 171 ALA A C 1
ATOM 1372 O O . ALA A 1 171 ? -11.388 -2.164 5.310 1.00 86.44 171 ALA A O 1
ATOM 1373 N N . VAL A 1 172 ? -9.426 -2.615 4.302 1.00 86.56 172 VAL A N 1
ATOM 1374 C CA . VAL A 1 172 ? -8.628 -2.635 5.551 1.00 86.56 172 VAL A CA 1
ATOM 1375 C C . VAL A 1 172 ? -8.701 -1.296 6.280 1.00 86.56 172 VAL A C 1
ATOM 1377 O O . VAL A 1 172 ? -8.916 -1.262 7.491 1.00 86.56 172 VAL A O 1
ATOM 1380 N N . TYR A 1 173 ? -8.552 -0.185 5.558 1.00 88.25 173 TYR A N 1
ATOM 1381 C CA . TYR A 1 173 ? -8.635 1.160 6.123 1.00 88.25 173 TYR A CA 1
ATOM 1382 C C . TYR A 1 173 ? -9.991 1.403 6.791 1.00 88.25 173 TYR A C 1
ATOM 1384 O O . TYR A 1 173 ? -10.040 1.851 7.939 1.00 88.25 173 TYR A O 1
ATOM 1392 N N . THR A 1 174 ? -11.083 1.069 6.098 1.00 86.25 174 THR A N 1
ATOM 1393 C CA . THR A 1 174 ? -12.447 1.209 6.628 1.00 86.25 174 THR A CA 1
ATOM 1394 C C . THR A 1 174 ? -12.606 0.386 7.902 1.00 86.25 174 THR A C 1
ATOM 1396 O O . THR A 1 174 ? -13.015 0.920 8.933 1.00 86.25 174 THR A O 1
ATOM 1399 N N . PHE A 1 175 ? -12.184 -0.879 7.874 1.00 84.81 175 PHE A N 1
ATOM 1400 C CA . PHE A 1 175 ? -12.216 -1.756 9.041 1.00 84.81 175 PHE A CA 1
ATOM 1401 C C . PHE A 1 175 ? -11.424 -1.192 10.233 1.00 84.81 175 PHE A C 1
ATOM 1403 O O . PHE A 1 175 ? -11.913 -1.175 11.366 1.00 84.81 175 PHE A O 1
ATOM 1410 N N . MET A 1 176 ? -10.212 -0.685 9.999 1.00 84.19 176 MET A N 1
ATOM 1411 C CA . MET A 1 176 ? -9.355 -0.151 11.060 1.00 84.19 176 MET A CA 1
ATOM 1412 C C . MET A 1 176 ? -9.874 1.167 11.638 1.00 84.19 176 MET A C 1
ATOM 1414 O O . MET A 1 176 ? -9.827 1.362 12.856 1.00 84.19 176 MET A O 1
ATOM 1418 N N . ASN A 1 177 ? -10.394 2.059 10.794 1.00 86.06 177 ASN A N 1
ATOM 1419 C CA . ASN A 1 177 ? -10.992 3.316 11.234 1.00 86.06 177 ASN A CA 1
ATOM 1420 C C . ASN A 1 177 ? -12.224 3.069 12.118 1.00 86.06 177 ASN A C 1
ATOM 1422 O O . ASN A 1 177 ? -12.364 3.671 13.185 1.00 86.06 177 ASN A O 1
ATOM 1426 N N . GLU A 1 178 ? -13.077 2.130 11.712 1.00 83.44 178 GLU A N 1
ATOM 1427 C CA . GLU A 1 178 ? -14.260 1.749 12.484 1.00 83.44 178 GLU A CA 1
ATOM 1428 C C . GLU A 1 178 ? -13.896 1.050 13.795 1.00 83.44 178 GLU A C 1
ATOM 1430 O O . GLU A 1 178 ? -14.425 1.396 14.852 1.00 83.44 178 GLU A O 1
ATOM 1435 N N . SER A 1 179 ? -12.912 0.149 13.767 1.00 81.69 179 SER A N 1
ATOM 1436 C CA . SER A 1 179 ? -12.396 -0.512 14.973 1.00 81.69 179 SER A CA 1
ATOM 1437 C C . SER A 1 179 ? -11.843 0.490 15.991 1.00 81.69 179 SER A C 1
ATOM 1439 O O . SER A 1 179 ? -12.058 0.343 17.198 1.00 81.69 179 SER A O 1
ATOM 1441 N N . LYS A 1 180 ? -11.154 1.539 15.520 1.00 83.69 180 LYS A N 1
ATOM 1442 C CA . LYS A 1 180 ? -10.670 2.627 16.378 1.00 83.69 180 LYS A CA 1
ATOM 1443 C C . LYS A 1 180 ? -11.838 3.376 17.021 1.00 83.69 180 LYS A C 1
ATOM 1445 O O . LYS A 1 180 ? -11.870 3.505 18.243 1.00 83.69 180 LYS A O 1
ATOM 1450 N N . ARG A 1 181 ? -12.822 3.800 16.223 1.00 81.56 181 ARG A N 1
ATOM 1451 C CA . ARG A 1 181 ? -14.005 4.523 16.716 1.00 81.56 181 ARG A CA 1
ATOM 1452 C C . ARG A 1 181 ? -14.810 3.693 17.720 1.00 81.56 181 ARG A C 1
ATOM 1454 O O . ARG A 1 181 ? -15.277 4.228 18.723 1.00 81.56 181 ARG A O 1
ATOM 1461 N N . PHE A 1 182 ? -14.934 2.389 17.483 1.00 81.88 182 PHE A N 1
ATOM 1462 C CA . PHE A 1 182 ? -15.582 1.461 18.407 1.00 81.88 182 PHE A CA 1
ATOM 1463 C C . PHE A 1 182 ? -14.836 1.365 19.745 1.00 81.88 182 PHE A C 1
ATOM 1465 O O . PHE A 1 182 ? -15.456 1.429 20.808 1.00 81.88 182 PHE A O 1
ATOM 1472 N N . ARG A 1 183 ? -13.499 1.280 19.713 1.00 82.69 183 ARG A N 1
ATOM 1473 C CA . ARG A 1 183 ? -12.671 1.280 20.929 1.00 82.69 183 ARG A CA 1
ATOM 1474 C C . ARG A 1 183 ? -12.828 2.577 21.723 1.00 82.69 183 ARG A C 1
ATOM 1476 O O . ARG A 1 183 ? -12.988 2.523 22.941 1.00 82.69 183 ARG A O 1
ATOM 1483 N N . ASP A 1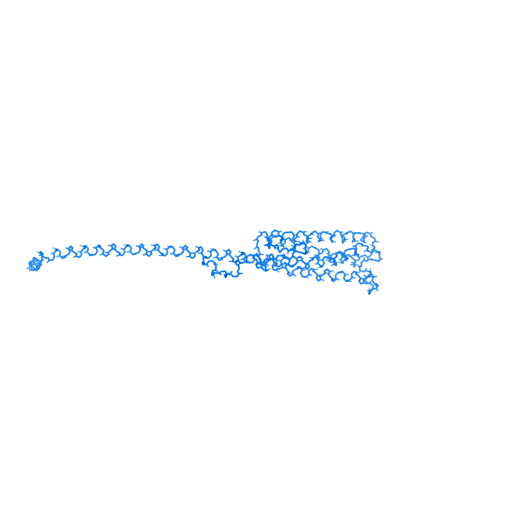 184 ? -12.843 3.719 21.045 1.00 84.06 184 ASP A N 1
ATOM 1484 C CA . ASP A 1 184 ? -13.032 5.022 21.687 1.00 84.06 184 ASP A CA 1
ATOM 1485 C C . ASP A 1 184 ? -14.431 5.124 22.327 1.00 84.06 184 ASP A C 1
ATOM 1487 O O . ASP A 1 184 ? -14.575 5.575 23.467 1.00 84.06 184 ASP A O 1
ATOM 1491 N N . ALA A 1 185 ? -15.468 4.616 21.651 1.00 82.38 185 ALA A N 1
ATOM 1492 C CA . ALA A 1 185 ? -16.822 4.547 22.197 1.00 82.38 185 ALA A CA 1
ATOM 1493 C C . ALA A 1 185 ? -16.923 3.633 23.432 1.00 82.38 185 ALA A C 1
ATOM 1495 O O . ALA A 1 185 ? -17.580 4.007 24.405 1.00 82.38 185 ALA A O 1
ATOM 1496 N N . LEU A 1 186 ? -16.240 2.482 23.433 1.00 82.50 186 LEU A N 1
ATOM 1497 C CA . LEU A 1 186 ? -16.163 1.578 24.590 1.00 82.50 186 LEU A CA 1
ATOM 1498 C C . LEU A 1 186 ? -15.476 2.224 25.799 1.00 82.50 186 LEU A C 1
ATOM 1500 O O . LEU A 1 186 ? -15.917 2.053 26.939 1.00 82.50 186 LEU A O 1
ATOM 1504 N N . ILE A 1 187 ? -14.392 2.968 25.573 1.00 85.25 187 ILE A N 1
ATOM 1505 C CA . ILE A 1 187 ? -13.692 3.694 26.642 1.00 85.25 187 ILE A CA 1
ATOM 1506 C C . ILE A 1 187 ? -14.618 4.764 27.229 1.00 85.25 187 ILE A C 1
ATOM 1508 O O . ILE A 1 187 ? -14.768 4.852 28.453 1.00 85.25 187 ILE A O 1
ATOM 1512 N N . ASN A 1 188 ? -15.302 5.516 26.366 1.00 85.44 188 ASN A N 1
ATOM 1513 C CA . ASN A 1 188 ? -16.250 6.547 26.778 1.00 85.44 188 ASN A CA 1
ATOM 1514 C C . ASN A 1 188 ? -17.441 5.972 27.554 1.00 85.44 188 ASN A C 1
ATOM 1516 O O . ASN A 1 188 ? -17.807 6.520 28.598 1.00 85.44 188 ASN A O 1
ATOM 1520 N N . SER A 1 189 ? -18.026 4.859 27.104 1.00 79.06 189 SER A N 1
ATOM 1521 C CA . SER A 1 189 ? -19.127 4.208 27.823 1.00 79.06 189 SER A CA 1
ATOM 1522 C C . SER A 1 189 ? -18.666 3.676 29.180 1.00 79.06 189 SER A C 1
ATOM 1524 O O . SER A 1 189 ? -19.341 3.889 30.186 1.00 79.06 189 SER A O 1
ATOM 1526 N N . ARG A 1 190 ? -17.475 3.062 29.253 1.00 82.38 190 ARG A N 1
ATOM 1527 C CA . ARG A 1 190 ? -16.891 2.587 30.519 1.00 82.38 190 ARG A CA 1
ATOM 1528 C C . ARG A 1 190 ? -16.678 3.733 31.507 1.00 82.38 190 ARG A C 1
ATOM 1530 O O . ARG A 1 190 ? -16.952 3.578 32.697 1.00 82.38 190 ARG A O 1
ATOM 1537 N N . TRP A 1 191 ? -16.205 4.881 31.032 1.00 82.56 191 TRP A N 1
ATOM 1538 C CA . TRP A 1 191 ? -16.003 6.061 31.869 1.00 82.56 191 TRP A CA 1
ATOM 1539 C C . TRP A 1 191 ? -17.325 6.672 32.346 1.00 82.56 191 TRP A C 1
ATOM 1541 O O . TRP A 1 191 ? -17.464 6.979 33.532 1.00 82.56 191 TRP A O 1
ATOM 1551 N N . ARG A 1 192 ? -18.329 6.780 31.462 1.00 83.94 192 ARG A N 1
ATOM 1552 C CA . ARG A 1 192 ? -19.681 7.231 31.835 1.00 83.94 192 ARG A CA 1
ATOM 1553 C C . ARG A 1 192 ? -20.322 6.308 32.869 1.00 83.94 192 ARG A C 1
ATOM 1555 O O . ARG A 1 192 ? -20.869 6.804 33.851 1.00 83.94 192 ARG A O 1
ATOM 1562 N N . TYR A 1 193 ? -20.193 4.993 32.699 1.00 81.88 193 TYR A N 1
ATOM 1563 C CA . TYR A 1 193 ? -20.670 4.012 33.672 1.00 81.88 193 TYR A CA 1
ATOM 1564 C C . TYR A 1 193 ? -20.012 4.212 35.042 1.00 81.88 193 TYR A C 1
ATOM 1566 O O . TYR A 1 193 ? -20.711 4.337 36.046 1.00 81.88 193 TYR A O 1
ATOM 1574 N N . ARG A 1 194 ? -18.677 4.345 35.087 1.00 82.88 194 ARG A N 1
ATOM 1575 C CA . ARG A 1 194 ? -17.940 4.619 36.335 1.00 82.88 194 ARG A CA 1
ATOM 1576 C C . ARG A 1 194 ? -18.440 5.881 37.037 1.00 82.88 194 ARG A C 1
ATOM 1578 O O . ARG A 1 194 ? -18.655 5.854 38.244 1.00 82.88 194 ARG A O 1
ATOM 1585 N N . LYS A 1 195 ? -18.681 6.961 36.288 1.00 86.00 195 LYS A N 1
ATOM 1586 C CA . LYS A 1 195 ? -19.255 8.194 36.843 1.00 86.00 195 LYS A CA 1
ATOM 1587 C C . LYS A 1 195 ? -20.661 7.991 37.395 1.00 86.00 195 LYS A C 1
ATOM 1589 O O . LYS A 1 195 ? -20.938 8.448 38.498 1.00 86.00 195 LYS A O 1
ATOM 1594 N N . ARG A 1 196 ? -21.539 7.301 36.659 1.00 87.69 196 ARG A N 1
ATOM 1595 C CA . ARG A 1 196 ? -22.920 7.042 37.099 1.00 87.69 196 ARG A CA 1
ATOM 1596 C C . ARG A 1 196 ? -22.947 6.235 38.399 1.00 87.69 196 ARG A C 1
ATOM 1598 O O . ARG A 1 196 ? -23.698 6.585 39.307 1.00 87.69 196 ARG A O 1
ATOM 1605 N N . VAL A 1 197 ? -22.102 5.208 38.511 1.00 83.31 197 VAL A N 1
ATOM 1606 C CA . VAL A 1 197 ? -21.964 4.403 39.737 1.00 83.31 197 VAL A CA 1
ATOM 1607 C C . VAL A 1 197 ? -21.450 5.256 40.898 1.00 83.31 197 VAL A C 1
ATOM 1609 O O . VAL A 1 197 ? -22.042 5.224 41.973 1.00 83.31 197 VAL A O 1
ATOM 1612 N N . TYR A 1 198 ? -20.412 6.066 40.674 1.00 82.75 198 TYR A N 1
ATOM 1613 C CA . TYR A 1 198 ? -19.866 6.960 41.699 1.00 82.75 198 TYR A CA 1
ATOM 1614 C C . TYR A 1 198 ? -20.913 7.957 42.220 1.00 82.75 198 TYR A C 1
ATOM 1616 O O . TYR A 1 198 ? -21.132 8.046 43.425 1.00 82.75 198 TYR A O 1
ATOM 1624 N N . PHE A 1 199 ? -21.631 8.644 41.323 1.00 85.81 199 PHE A N 1
ATOM 1625 C CA . PHE A 1 199 ? -22.692 9.576 41.720 1.00 85.81 199 PHE A CA 1
ATOM 1626 C C . PHE A 1 199 ? -23.844 8.882 42.447 1.00 85.81 199 PHE A C 1
ATOM 1628 O O . PHE A 1 199 ? -24.356 9.420 43.427 1.00 85.81 199 PHE A O 1
ATOM 1635 N N . SER A 1 200 ? -24.221 7.675 42.015 1.00 85.88 200 SER A N 1
ATOM 1636 C CA . SER A 1 200 ? -25.248 6.888 42.704 1.00 85.88 200 SER A CA 1
ATOM 1637 C C . SER A 1 200 ? -24.810 6.563 44.133 1.00 85.88 200 SER A C 1
ATOM 1639 O O . SER A 1 200 ? -25.566 6.813 45.069 1.00 85.88 200 SER A O 1
ATOM 1641 N N . TYR A 1 201 ? -23.568 6.114 44.324 1.00 82.38 201 TYR A N 1
ATOM 1642 C CA . TYR A 1 201 ? -23.018 5.821 45.647 1.00 82.38 201 TYR A CA 1
ATOM 1643 C C . TYR A 1 201 ? -22.991 7.060 46.558 1.00 82.38 201 TYR A C 1
ATOM 1645 O O . TYR A 1 201 ? -23.504 7.011 47.676 1.00 82.38 201 TYR A O 1
ATOM 1653 N N . CYS A 1 202 ? -22.484 8.198 46.069 1.00 82.25 202 CYS A N 1
ATOM 1654 C CA . CYS A 1 202 ? -22.479 9.453 46.828 1.00 82.25 202 CYS A CA 1
ATOM 1655 C C . CYS A 1 202 ? -23.895 9.922 47.189 1.00 82.25 202 CYS A C 1
ATOM 1657 O O . CYS A 1 202 ? -24.118 10.365 48.313 1.00 82.25 202 CYS A O 1
ATOM 1659 N N . SER A 1 203 ? -24.861 9.781 46.274 1.00 87.00 203 SER A N 1
ATOM 1660 C CA . SER A 1 203 ? -26.254 10.157 46.536 1.00 87.00 203 SER A CA 1
ATOM 1661 C C . SER A 1 203 ? -26.899 9.284 47.618 1.00 87.00 203 SER A C 1
ATOM 1663 O O . SER A 1 203 ? -27.600 9.804 48.484 1.00 87.00 203 SER A O 1
ATOM 1665 N N . ILE A 1 204 ? -26.615 7.975 47.623 1.00 86.12 204 ILE A N 1
ATOM 1666 C CA . ILE A 1 204 ? -27.093 7.043 48.653 1.00 86.12 204 ILE A CA 1
ATOM 1667 C C . ILE A 1 204 ? -26.469 7.402 50.002 1.00 86.12 204 ILE A C 1
ATOM 1669 O O . ILE A 1 204 ? -27.194 7.517 50.988 1.00 86.12 204 ILE A O 1
ATOM 1673 N N . MET A 1 205 ? -25.158 7.654 50.036 1.00 85.12 205 MET A N 1
ATOM 1674 C CA . MET A 1 205 ? -24.441 8.012 51.262 1.00 85.12 205 MET A CA 1
ATOM 1675 C C . MET A 1 205 ? -24.905 9.358 51.840 1.00 85.12 205 MET A C 1
ATOM 1677 O O . MET A 1 205 ? -25.102 9.494 53.047 1.00 85.12 205 MET A O 1
ATOM 1681 N N . GLN A 1 206 ? -25.152 10.355 50.988 1.00 88.62 206 GLN A N 1
ATOM 1682 C CA . GLN A 1 206 ? -25.726 11.635 51.405 1.00 88.62 206 GLN A CA 1
ATOM 1683 C C . GLN A 1 206 ? -27.157 11.462 51.937 1.00 88.62 206 GLN A C 1
ATOM 1685 O O . GLN A 1 206 ? -27.543 12.089 52.929 1.00 88.62 206 GLN A O 1
ATOM 1690 N N . ARG A 1 207 ? -27.953 10.586 51.315 1.00 85.06 207 ARG A N 1
ATOM 1691 C CA . ARG A 1 207 ? -29.309 10.271 51.776 1.00 85.06 207 ARG A CA 1
ATOM 1692 C C . ARG A 1 207 ? -29.292 9.544 53.122 1.00 85.06 207 ARG A C 1
ATOM 1694 O O . ARG A 1 207 ? -30.096 9.880 53.986 1.00 85.06 207 ARG A O 1
ATOM 1701 N N . SER A 1 208 ? -28.359 8.619 53.351 1.00 85.50 208 SER A N 1
ATOM 1702 C CA . SER A 1 208 ? -28.209 7.961 54.656 1.00 85.50 208 SER A CA 1
ATOM 1703 C C . SER A 1 208 ? -27.738 8.936 55.739 1.00 85.50 208 SER A C 1
ATOM 1705 O O . SER A 1 208 ? -28.332 8.968 56.812 1.00 85.50 208 SER A O 1
ATOM 1707 N N . LEU A 1 209 ? -26.752 9.792 55.444 1.00 84.19 209 LEU A N 1
ATOM 1708 C CA . LEU A 1 209 ? -26.267 10.828 56.369 1.00 84.19 209 LEU A CA 1
ATOM 1709 C C . LEU A 1 209 ? -27.366 11.822 56.763 1.00 84.19 209 LEU A C 1
ATOM 1711 O O . LEU A 1 209 ? -27.549 12.093 57.947 1.00 84.19 209 LEU A O 1
ATOM 1715 N N . SER A 1 210 ? -28.127 12.329 55.789 1.00 82.88 210 SER A N 1
ATOM 1716 C CA . SER A 1 210 ? -29.247 13.254 56.039 1.00 82.88 210 SER A CA 1
ATOM 1717 C C . SER A 1 210 ? -30.407 12.604 56.802 1.00 82.88 210 SER A C 1
ATOM 1719 O O . SER A 1 210 ? -31.095 13.271 57.572 1.00 82.88 210 SER A O 1
ATOM 1721 N N . THR A 1 211 ? -30.632 11.301 56.616 1.00 85.00 211 THR A N 1
ATOM 1722 C CA . THR A 1 211 ? -31.647 10.557 57.380 1.00 85.00 211 THR A CA 1
ATOM 1723 C C . THR A 1 211 ? -31.205 10.360 58.831 1.00 85.00 211 THR A C 1
ATOM 1725 O O . THR A 1 211 ? -32.009 10.570 59.736 1.00 85.00 211 THR A O 1
ATOM 1728 N N . LEU A 1 212 ? -29.928 10.032 59.067 1.00 78.94 212 LEU A N 1
ATOM 1729 C CA . LEU A 1 212 ? -29.352 9.923 60.414 1.00 78.94 212 LEU A CA 1
ATOM 1730 C C . LEU A 1 212 ? -29.429 11.249 61.179 1.00 78.94 212 LEU A C 1
ATOM 1732 O O . LEU A 1 212 ? -29.916 11.270 62.304 1.00 78.94 212 LEU A O 1
ATOM 1736 N N . THR A 1 213 ? -29.052 12.364 60.548 1.00 77.44 213 THR A N 1
ATOM 1737 C CA . THR A 1 213 ? -29.146 13.693 61.183 1.00 77.44 213 THR A CA 1
ATOM 1738 C C . THR A 1 213 ? -30.588 14.070 61.515 1.00 77.44 213 THR A C 1
ATOM 1740 O O . THR A 1 213 ? -30.852 14.583 62.598 1.00 77.44 213 THR A O 1
ATOM 1743 N N . LYS A 1 214 ? -31.557 13.781 60.634 1.00 78.56 214 LYS A N 1
ATOM 1744 C CA . LYS A 1 214 ? -32.983 14.001 60.942 1.00 78.56 214 LYS A CA 1
ATOM 1745 C C . LYS A 1 214 ? -33.461 13.162 62.127 1.00 78.56 214 LYS A C 1
ATOM 1747 O O . LYS A 1 214 ? -34.226 13.663 62.948 1.00 78.56 214 LYS A O 1
ATOM 1752 N N . LEU A 1 215 ? -33.011 11.912 62.230 1.00 77.00 215 LEU A N 1
ATOM 1753 C CA . LEU A 1 215 ? -33.327 11.046 63.365 1.00 77.00 215 LEU A CA 1
ATOM 1754 C C . LEU A 1 215 ? -32.721 11.585 64.668 1.00 77.00 215 LEU A C 1
ATOM 1756 O O . LEU A 1 215 ? -33.427 11.651 65.671 1.00 77.00 215 LEU A O 1
ATOM 1760 N N . GLU A 1 216 ? -31.470 12.042 64.656 1.00 70.50 216 GLU A N 1
ATOM 1761 C CA . GLU A 1 216 ? -30.827 12.662 65.824 1.00 70.50 216 GLU A CA 1
ATOM 1762 C C . GLU A 1 216 ? -31.540 13.944 66.274 1.00 70.50 216 GLU A C 1
ATOM 1764 O O . GLU A 1 216 ? -31.839 14.090 67.459 1.00 70.50 216 GLU A O 1
ATOM 1769 N N . VAL A 1 217 ? -31.910 14.827 65.339 1.00 71.12 217 VAL A N 1
ATOM 1770 C CA . VAL A 1 217 ? -32.684 16.048 65.635 1.00 71.12 217 VAL A CA 1
ATOM 1771 C C . VAL A 1 217 ? -34.077 15.711 66.183 1.00 71.12 217 VAL A C 1
ATOM 1773 O O . VAL A 1 217 ? -34.540 16.347 67.132 1.00 71.12 217 VAL A O 1
ATOM 1776 N N . SER A 1 218 ? -34.743 14.683 65.645 1.00 66.81 218 SER A N 1
ATOM 1777 C CA . SER A 1 218 ? -36.036 14.221 66.173 1.00 66.81 218 SER A CA 1
ATOM 1778 C C . SER A 1 218 ? -35.913 13.656 67.594 1.00 66.81 218 SER A C 1
ATOM 1780 O O . SER A 1 218 ? -36.738 13.937 68.455 1.00 66.81 218 SER A O 1
ATOM 1782 N N . LYS A 1 219 ? -34.827 12.931 67.883 1.00 67.88 219 LYS A N 1
ATOM 1783 C CA . LYS A 1 219 ? -34.556 12.378 69.212 1.00 67.88 219 LYS A CA 1
ATOM 1784 C C . LYS A 1 219 ? -34.246 13.487 70.223 1.00 67.88 219 LYS A C 1
ATOM 1786 O O . LYS A 1 219 ? -34.724 13.437 71.355 1.00 67.88 219 LYS A O 1
ATOM 1791 N N . PHE A 1 220 ? -33.504 14.511 69.804 1.00 57.91 220 PHE A N 1
ATOM 1792 C CA . PHE A 1 220 ? -33.190 15.679 70.627 1.00 57.91 220 PHE A CA 1
ATOM 1793 C C . PHE A 1 220 ? -34.429 16.537 70.928 1.00 57.91 220 PHE A C 1
ATOM 1795 O O . PHE A 1 220 ? -34.633 16.933 72.071 1.00 57.91 220 PHE A O 1
ATOM 1802 N N . SER A 1 221 ? -35.306 16.752 69.945 1.00 58.81 221 SER A N 1
ATOM 1803 C CA . SER A 1 221 ? -36.579 17.465 70.153 1.00 58.81 221 SER A CA 1
ATOM 1804 C C . SER A 1 221 ? -37.557 16.686 71.038 1.00 58.81 221 SER A C 1
ATOM 1806 O O . SER A 1 221 ? -38.196 17.282 71.895 1.00 58.81 221 SER A O 1
ATOM 1808 N N . THR A 1 222 ? -37.613 15.351 70.951 1.00 57.66 222 THR A N 1
ATOM 1809 C CA . THR A 1 222 ? -38.405 14.554 71.913 1.00 57.66 222 THR A CA 1
ATOM 1810 C C . THR A 1 222 ? -37.846 14.589 73.340 1.00 57.66 222 THR A C 1
ATOM 1812 O O . THR A 1 222 ? -38.605 14.473 74.300 1.00 57.66 222 THR A O 1
ATOM 1815 N N . LEU A 1 223 ? -36.529 14.769 73.497 1.00 54.84 223 LEU A N 1
ATOM 1816 C CA . LEU A 1 223 ? -35.894 14.964 74.803 1.00 54.84 223 LEU A CA 1
ATOM 1817 C C . LEU A 1 223 ? -36.153 16.374 75.356 1.00 54.84 223 LEU A C 1
ATOM 1819 O O . LEU A 1 223 ? -36.367 16.506 76.561 1.00 54.84 223 LEU A O 1
ATOM 1823 N N . SER A 1 224 ? -36.200 17.408 74.505 1.00 51.81 224 SER A N 1
ATOM 1824 C CA . SER A 1 224 ? -36.566 18.762 74.942 1.00 51.81 224 SER A CA 1
ATOM 1825 C C . SER A 1 224 ? -38.043 18.851 75.343 1.00 51.81 224 SER A C 1
ATOM 1827 O O . SER A 1 224 ? -38.342 19.417 76.391 1.00 51.81 224 SER A O 1
ATOM 1829 N N . ASP A 1 225 ? -38.948 18.185 74.618 1.00 50.31 225 ASP A N 1
ATOM 1830 C CA . ASP A 1 225 ? -40.386 18.128 74.947 1.00 50.31 225 ASP A CA 1
ATOM 1831 C C . ASP A 1 225 ? -40.676 17.350 76.252 1.00 50.31 225 ASP A C 1
ATOM 1833 O O . ASP A 1 225 ? -41.642 17.624 76.968 1.00 50.31 225 ASP A O 1
ATOM 1837 N N . GLN A 1 226 ? -39.813 16.392 76.623 1.00 47.78 226 GLN A N 1
ATOM 1838 C CA . GLN A 1 226 ? -39.857 15.745 77.944 1.00 47.78 226 GLN A CA 1
ATOM 1839 C C . GLN A 1 226 ? -39.261 16.609 79.069 1.00 47.78 226 GLN A C 1
ATOM 1841 O O . GLN A 1 226 ? -39.575 16.373 80.242 1.00 47.78 226 GLN A O 1
ATOM 1846 N N . SER A 1 227 ? -38.425 17.597 78.740 1.00 45.06 227 SER A N 1
ATOM 1847 C CA . SER A 1 227 ? -37.880 18.558 79.708 1.00 45.06 227 SER A CA 1
ATOM 1848 C C . SER A 1 227 ? -38.821 19.746 79.959 1.00 45.06 227 SER A C 1
ATOM 1850 O O . SER A 1 227 ? -38.901 20.228 81.091 1.00 45.06 227 SER A O 1
ATOM 1852 N N . ASP A 1 228 ? -39.633 20.127 78.967 1.00 44.47 228 ASP A N 1
ATOM 1853 C CA . ASP A 1 228 ? -40.547 21.278 79.047 1.00 44.47 228 ASP A CA 1
ATOM 1854 C C . ASP A 1 228 ? -41.845 21.018 79.829 1.00 44.47 228 ASP A C 1
ATOM 1856 O O . ASP A 1 228 ? -42.544 21.952 80.215 1.00 44.47 228 ASP A O 1
ATOM 1860 N N . LYS A 1 229 ? -42.151 19.763 80.182 1.00 42.81 229 LYS A N 1
ATOM 1861 C CA . LYS A 1 229 ? -43.252 19.457 81.118 1.00 42.81 229 LYS A CA 1
ATOM 1862 C C . LYS A 1 229 ? -42.854 19.452 82.593 1.00 42.81 229 LYS A C 1
ATOM 1864 O O . LYS A 1 229 ? -43.717 19.199 83.432 1.00 42.81 229 LYS A O 1
ATOM 1869 N N . ARG A 1 230 ? -41.588 19.719 82.941 1.00 47.81 230 ARG A N 1
ATOM 1870 C CA . ARG A 1 230 ? -41.160 19.748 84.353 1.00 47.81 230 ARG A CA 1
ATOM 1871 C C . ARG A 1 230 ? -40.586 21.063 84.866 1.00 47.81 230 ARG A C 1
ATOM 1873 O O . ARG A 1 230 ? -40.591 21.221 86.077 1.00 47.81 230 ARG A O 1
ATOM 1880 N N . ASN A 1 231 ? -40.189 22.022 84.026 1.00 46.72 231 ASN A N 1
ATOM 1881 C CA . ASN A 1 231 ? -39.406 23.171 84.509 1.00 46.72 231 ASN A CA 1
ATOM 1882 C C . ASN A 1 231 ? -39.842 24.554 83.983 1.00 46.72 231 ASN A C 1
ATOM 1884 O O . ASN A 1 231 ? -38.991 25.406 83.751 1.00 46.72 231 ASN A O 1
ATOM 1888 N N . VAL A 1 232 ? -41.144 24.838 83.860 1.00 47.47 232 VAL A N 1
ATOM 1889 C CA . VAL A 1 232 ? -41.599 26.210 83.520 1.00 47.47 232 VAL A CA 1
ATOM 1890 C C . VAL A 1 232 ? -41.816 27.106 84.753 1.00 47.47 232 VAL A C 1
ATOM 1892 O O . VAL A 1 232 ? -41.915 28.318 84.615 1.00 47.47 232 VAL A O 1
ATOM 1895 N N . THR A 1 233 ? -41.772 26.577 85.980 1.00 44.97 233 THR A N 1
ATOM 1896 C CA . THR A 1 233 ? -41.991 27.407 87.188 1.00 44.97 233 THR A CA 1
ATOM 1897 C C . THR A 1 233 ? -40.730 27.705 88.005 1.00 44.97 233 THR A C 1
ATOM 1899 O O . THR A 1 233 ? -40.777 28.558 88.878 1.00 44.97 233 THR A O 1
ATOM 1902 N N . PHE A 1 234 ? -39.590 27.057 87.734 1.00 47.19 234 PHE A N 1
ATOM 1903 C CA . PHE A 1 234 ? -38.392 27.192 88.585 1.00 47.19 234 PHE A CA 1
ATOM 1904 C C . PHE A 1 234 ? -37.300 28.126 88.038 1.00 47.19 234 PHE A C 1
ATOM 1906 O O . PHE A 1 234 ? -36.472 28.606 88.806 1.00 47.19 234 PHE A O 1
ATOM 1913 N N . LEU A 1 235 ? -37.287 28.417 86.732 1.00 46.88 235 LEU A N 1
ATOM 1914 C CA . LEU A 1 235 ? -36.207 29.203 86.114 1.00 46.88 235 LEU A CA 1
ATOM 1915 C C . LEU A 1 235 ? -36.424 30.721 86.140 1.00 46.88 235 LEU A C 1
ATOM 1917 O O . LEU A 1 235 ? -35.445 31.458 86.079 1.00 46.88 235 LEU A O 1
ATOM 1921 N N . TYR A 1 236 ? -37.663 31.199 86.298 1.00 44.94 236 TYR A N 1
ATOM 1922 C CA . TYR A 1 236 ? -37.915 32.637 86.455 1.00 44.94 236 TYR A CA 1
ATOM 1923 C C . TYR A 1 236 ? -37.630 33.145 87.874 1.00 44.94 236 TYR A C 1
ATOM 1925 O O . TYR A 1 236 ? -37.216 34.286 88.033 1.00 44.94 236 TYR A O 1
ATOM 1933 N N . GLN A 1 237 ? -37.763 32.292 88.893 1.00 45.53 237 GLN A N 1
ATOM 1934 C CA . GLN A 1 237 ? -37.572 32.698 90.288 1.00 45.53 237 GLN A CA 1
ATOM 1935 C C . GLN A 1 237 ? -36.091 32.710 90.708 1.00 45.53 237 GLN A C 1
ATOM 1937 O O . GLN A 1 237 ? -35.694 33.496 91.555 1.00 45.53 237 GLN A O 1
ATOM 1942 N N . PHE A 1 238 ? -35.241 31.905 90.058 1.00 46.62 238 PHE A N 1
ATOM 1943 C CA . PHE A 1 238 ? -33.799 31.894 90.334 1.00 46.62 238 PHE A CA 1
ATOM 1944 C C . PHE A 1 238 ? -33.056 33.090 89.703 1.00 46.62 238 PHE A C 1
ATOM 1946 O O . PHE A 1 238 ? -32.021 33.521 90.208 1.00 46.62 238 PHE A O 1
ATOM 1953 N N . PHE A 1 239 ? -33.577 33.654 88.605 1.00 46.75 239 PHE A N 1
ATOM 1954 C CA . PHE A 1 239 ? -32.931 34.778 87.915 1.00 46.75 239 PHE A CA 1
ATOM 1955 C C . PHE A 1 239 ? -33.239 36.153 88.535 1.00 46.75 239 PHE A C 1
ATOM 1957 O O . PHE A 1 239 ? -32.409 37.050 88.404 1.00 46.75 239 PHE A O 1
ATOM 1964 N N . GLU A 1 240 ? -34.359 36.327 89.248 1.00 46.88 240 GLU A N 1
ATOM 1965 C CA . GLU A 1 240 ? -34.651 37.582 89.970 1.00 46.88 240 GLU A CA 1
ATOM 1966 C C . GLU A 1 240 ? -33.840 37.729 91.268 1.00 46.88 240 GLU A C 1
ATOM 1968 O O . GLU A 1 240 ? -33.330 38.815 91.550 1.00 46.88 240 GLU A O 1
ATOM 1973 N N . ASP A 1 241 ? -33.621 36.643 92.017 1.00 46.19 241 ASP A N 1
ATOM 1974 C CA . ASP A 1 241 ? -32.894 36.702 93.297 1.00 46.19 241 ASP A CA 1
ATOM 1975 C C . ASP A 1 241 ? -31.381 36.943 93.132 1.00 46.19 241 ASP A C 1
ATOM 1977 O O . ASP A 1 241 ? -30.712 37.406 94.057 1.00 46.19 241 ASP A O 1
ATOM 1981 N N . THR A 1 242 ? -30.828 36.681 91.942 1.00 49.50 242 THR A N 1
ATOM 1982 C CA . THR A 1 242 ? -29.387 36.849 91.677 1.00 49.50 242 THR A CA 1
ATOM 1983 C C . THR A 1 242 ? -29.025 38.267 91.207 1.00 49.50 242 THR A C 1
ATOM 1985 O O . THR A 1 242 ? -27.858 38.644 91.264 1.00 49.50 242 THR A O 1
ATOM 1988 N N . ILE A 1 243 ? -29.999 39.074 90.766 1.00 48.62 243 ILE A N 1
ATOM 1989 C CA . ILE A 1 243 ? -29.756 40.430 90.231 1.00 48.62 243 ILE A CA 1
ATOM 1990 C C . ILE A 1 243 ? -29.931 41.522 91.304 1.00 48.62 243 ILE A C 1
ATOM 1992 O O . ILE A 1 243 ? -29.333 42.585 91.188 1.00 48.62 243 ILE A O 1
ATOM 1996 N N . ASN A 1 244 ? -30.668 41.263 92.389 1.00 45.28 244 ASN A N 1
ATOM 1997 C CA . ASN A 1 244 ? -30.917 42.263 93.440 1.00 45.28 244 ASN A CA 1
ATOM 1998 C C . ASN A 1 244 ? -29.904 42.262 94.605 1.00 45.28 244 ASN A C 1
ATOM 2000 O O . ASN A 1 244 ? -30.078 43.031 95.546 1.00 45.28 244 ASN A O 1
ATOM 2004 N N . ASN A 1 245 ? -28.853 41.434 94.559 1.00 47.44 245 ASN A N 1
ATOM 2005 C CA . ASN A 1 245 ? -27.831 41.336 95.617 1.00 47.44 245 ASN A CA 1
ATOM 2006 C C . ASN A 1 245 ? -26.387 41.598 95.129 1.00 47.44 245 ASN A C 1
ATOM 2008 O O . ASN A 1 245 ? -25.433 41.152 95.769 1.00 47.44 245 ASN A O 1
ATOM 2012 N N . SER A 1 246 ? -26.215 42.336 94.025 1.00 40.69 246 SER A N 1
ATOM 2013 C CA . SER A 1 246 ? -24.914 42.871 93.582 1.00 40.69 246 SER A CA 1
ATOM 2014 C C . SER A 1 246 ? -24.922 44.389 93.501 1.00 40.69 246 SER A C 1
ATOM 2016 O O . SER A 1 246 ? -25.799 44.900 92.767 1.00 40.69 246 SER A O 1
#

Radius of gyration: 40.05 Å; chains: 1; bounding box: 76×60×128 Å

Organism: Thelazia callipaeda (NCBI:txid103827)

Foldseek 3Di:
DQLCVQLDVVLPPQQPPLQFADDPPDPDTDGFDLVLLVVLLVVQVVLLVLLVVLLVVQLVVVVVVDDDCPLLVVVSVVVVVVSVVSVVLSVLSVVCSVVLPLVSLVVNLVVLVVLLVVLQVLLVLLVCVVVVPDVCCSNRDVPDSVSSNVSSVSSVVVSVVSVSSSSSSSSNSSVSVSVVSSVVSVVVVVVVVVVVVVVVVVVVVVVVVVVVVVVVVVVVVVVVVVVVVPPPPPVVVVVVVVVPPD